Protein AF-M4YQK7-F1 (afdb_monomer_lite)

pLDDT: mean 83.35, std 12.1, range [33.91, 96.94]

Foldseek 3Di:
DDPPPVPPPPVVVVVVVVVLVVCLVVVLVVLQQDDDPPADFPDWDDDPPDTRGGDLVSNVVSVVSSVVSVVVVVVVVVCPVPDDQLVVLVVVVVVVDDQLVSVVSVVCVVVVVVLVVQLVVQVVVCVVVVQVVDPVSVVVSNVVSVVVSVVVVVVVVVVVVVVCVVVVNPSHDDDPDDDDDDDVVVVVVVVVVVVVVVVVVVVCVPVDRPCVVCCVVPPD

Radius of gyration: 26.59 Å; chains: 1; bounding box: 75×41×62 Å

Secondary structure (DSSP, 8-state):
------S---HHHHHHHHHHHHHHHHHHHHHHHB--TTSPEEEEEEETTEEEEEEHHHHHHHHHHHHHHHHHHHHHHHHHHH--HHHHHHHHHHTT--HHHHHHHHHHHHHHHHHHHHHHHHHHHHHHTTTTSSHHHHHHHHHHHHHHHHHHHHHHHHHHHHHHHHTT--SSPPPSSPPPPPPHHHHHHHHHHHHHHHHHHHHHTTT--HHHHHHHHHT-

Structure (mmCIF, N/CA/C/O backbone):
data_AF-M4YQK7-F1
#
_entry.id   AF-M4YQK7-F1
#
loop_
_atom_site.group_PDB
_atom_site.id
_atom_site.type_symbol
_atom_site.label_atom_id
_atom_site.label_alt_id
_atom_site.label_comp_id
_atom_site.label_asym_id
_atom_site.label_entity_id
_atom_site.label_seq_id
_atom_site.pdbx_PDB_ins_code
_atom_site.Cartn_x
_atom_site.Cartn_y
_atom_site.Cartn_z
_atom_site.occupancy
_atom_site.B_iso_or_equiv
_atom_site.auth_seq_id
_atom_site.auth_comp_id
_atom_site.auth_asym_id
_atom_site.auth_atom_id
_atom_site.pdbx_PDB_model_num
ATOM 1 N N . MET A 1 1 ? -10.310 22.041 11.555 1.00 38.56 1 MET A N 1
ATOM 2 C CA . MET A 1 1 ? -9.092 22.011 12.388 1.00 38.56 1 MET A CA 1
ATOM 3 C C . MET A 1 1 ? -7.983 21.430 11.532 1.00 38.56 1 MET A C 1
ATOM 5 O O . MET A 1 1 ? -8.010 20.241 11.250 1.00 38.56 1 MET A O 1
ATOM 9 N N . ALA A 1 2 ? -7.105 22.282 11.001 1.00 33.91 2 ALA A N 1
ATOM 10 C CA . ALA A 1 2 ? -5.961 21.837 10.216 1.00 33.91 2 ALA A CA 1
ATOM 11 C C . ALA A 1 2 ? -4.966 21.176 11.172 1.00 33.91 2 ALA A C 1
ATOM 13 O O . ALA A 1 2 ? -4.423 21.842 12.053 1.00 33.91 2 ALA A O 1
ATOM 14 N N . TYR A 1 3 ? -4.773 19.865 11.039 1.00 38.22 3 TYR A N 1
ATOM 15 C CA . TYR A 1 3 ? -3.696 19.167 11.725 1.00 38.22 3 TYR A CA 1
ATOM 16 C C . TYR A 1 3 ? -2.384 19.690 11.128 1.00 38.22 3 TYR A C 1
ATOM 18 O O . TYR A 1 3 ? -1.946 19.255 10.067 1.00 38.22 3 TYR A O 1
ATOM 26 N N . SER A 1 4 ? -1.786 20.686 11.781 1.00 40.97 4 SER A N 1
ATOM 27 C CA . SER A 1 4 ? -0.397 21.072 11.550 1.00 40.97 4 SER A CA 1
ATOM 28 C C . SER A 1 4 ? 0.479 19.965 12.137 1.00 40.97 4 SER A C 1
ATOM 30 O O . SER A 1 4 ? 1.029 20.075 13.231 1.00 40.97 4 SER A O 1
ATOM 32 N N . THR A 1 5 ? 0.557 18.827 11.447 1.00 46.03 5 THR A N 1
ATOM 33 C CA . THR A 1 5 ? 1.686 17.918 11.623 1.00 46.03 5 THR A CA 1
ATOM 34 C C . THR A 1 5 ? 2.899 18.675 11.115 1.00 46.03 5 THR A C 1
ATOM 36 O O . THR A 1 5 ? 3.010 18.941 9.924 1.00 46.03 5 THR A O 1
ATOM 39 N N . ASN A 1 6 ? 3.770 19.062 12.039 1.00 50.00 6 ASN A N 1
ATOM 40 C CA . ASN A 1 6 ? 5.023 19.791 11.855 1.00 50.00 6 ASN A CA 1
ATOM 41 C C . ASN A 1 6 ? 6.038 19.003 10.992 1.00 50.00 6 ASN A C 1
ATOM 43 O O . ASN A 1 6 ? 7.087 18.626 11.497 1.00 50.00 6 ASN A O 1
ATOM 47 N N . PHE A 1 7 ? 5.659 18.611 9.766 1.00 50.28 7 PHE A N 1
ATOM 48 C CA . PHE A 1 7 ? 6.369 17.744 8.807 1.00 50.28 7 PHE A CA 1
ATOM 49 C C . PHE A 1 7 ? 7.068 16.499 9.394 1.00 50.28 7 PHE A C 1
ATOM 51 O O . PHE A 1 7 ? 7.880 15.856 8.733 1.00 50.28 7 PHE A O 1
ATOM 58 N N . LYS A 1 8 ? 6.731 16.106 10.628 1.00 53.44 8 LYS A N 1
ATOM 59 C CA . LYS A 1 8 ? 7.195 14.876 11.258 1.00 53.44 8 LYS A CA 1
ATOM 60 C C . LYS A 1 8 ? 6.384 13.746 10.655 1.00 53.44 8 LYS A C 1
ATOM 62 O O . LYS A 1 8 ? 5.293 13.436 11.129 1.00 53.44 8 LYS A O 1
ATOM 67 N N . ILE A 1 9 ? 6.908 13.180 9.572 1.00 57.31 9 ILE A N 1
ATOM 68 C CA . ILE A 1 9 ? 6.428 11.917 9.016 1.00 57.31 9 ILE A CA 1
ATOM 69 C C . ILE A 1 9 ? 6.379 10.927 10.193 1.00 57.31 9 ILE A C 1
ATOM 71 O O . ILE A 1 9 ? 7.387 10.797 10.898 1.00 57.31 9 ILE A O 1
ATOM 75 N N . PRO A 1 10 ? 5.230 10.287 10.485 1.00 70.12 10 PRO A N 1
ATOM 76 C CA . PRO A 1 10 ? 5.150 9.346 11.593 1.00 70.12 10 PRO A CA 1
ATOM 77 C C . PRO A 1 10 ? 6.210 8.264 11.390 1.00 70.12 10 PRO A C 1
ATOM 79 O O . PRO A 1 10 ? 6.347 7.731 10.290 1.00 70.12 10 PRO A O 1
ATOM 82 N N . LEU A 1 11 ? 6.972 7.961 12.445 1.00 69.75 11 LEU A N 1
ATOM 83 C CA . LEU A 1 11 ? 8.177 7.124 12.374 1.00 69.75 11 LEU A CA 1
ATOM 84 C C . LEU A 1 11 ? 7.913 5.767 11.703 1.00 69.75 11 LEU A C 1
ATOM 86 O O . LEU A 1 11 ? 8.759 5.272 10.976 1.00 69.75 11 LEU A O 1
ATOM 90 N N . ILE A 1 12 ? 6.708 5.222 11.864 1.00 75.25 12 ILE A N 1
ATOM 91 C CA . ILE A 1 12 ? 6.236 3.991 11.212 1.00 75.25 12 ILE A CA 1
ATOM 92 C C . ILE A 1 12 ? 6.207 4.096 9.681 1.00 75.25 12 ILE A C 1
ATOM 94 O O . ILE A 1 12 ? 6.588 3.157 8.991 1.00 75.25 12 ILE A O 1
ATOM 98 N N . LEU A 1 13 ? 5.776 5.235 9.142 1.00 77.25 13 LEU A N 1
ATOM 99 C CA . LEU A 1 13 ? 5.664 5.445 7.700 1.00 77.25 13 LEU A CA 1
ATOM 100 C C . LEU A 1 13 ? 7.047 5.693 7.081 1.00 77.25 13 LEU A C 1
ATOM 102 O O . LEU A 1 13 ? 7.340 5.184 6.004 1.00 77.25 13 LEU A O 1
ATOM 106 N N . ALA A 1 14 ? 7.927 6.386 7.809 1.00 79.81 14 ALA A N 1
ATOM 107 C CA . ALA A 1 14 ? 9.334 6.516 7.438 1.00 79.81 14 ALA A CA 1
ATOM 108 C C . ALA A 1 14 ? 10.075 5.165 7.491 1.00 79.81 14 ALA A C 1
ATOM 110 O O . ALA A 1 14 ? 10.829 4.854 6.573 1.00 79.81 14 ALA A O 1
ATOM 111 N N . LEU A 1 15 ? 9.822 4.347 8.520 1.00 87.00 15 LEU A N 1
ATOM 112 C CA . LEU A 1 15 ? 10.388 3.004 8.662 1.00 87.00 15 LEU A CA 1
ATOM 113 C C . LEU A 1 15 ? 9.949 2.095 7.507 1.00 87.00 15 LEU A C 1
ATOM 115 O O . LEU A 1 15 ? 10.793 1.461 6.888 1.00 87.00 15 LEU A O 1
ATOM 119 N N . GLY A 1 16 ? 8.655 2.083 7.167 1.00 84.88 16 GLY A N 1
ATOM 120 C CA . GLY A 1 16 ? 8.132 1.251 6.080 1.00 84.88 16 GLY A CA 1
ATOM 121 C C . GLY A 1 16 ? 8.697 1.620 4.705 1.00 84.88 16 GLY A C 1
ATOM 122 O O . GLY A 1 16 ? 9.073 0.742 3.932 1.00 84.88 16 GLY A O 1
ATOM 123 N N . ILE A 1 17 ? 8.821 2.919 4.406 1.00 86.44 17 ILE A N 1
ATOM 124 C CA . ILE A 1 17 ? 9.485 3.378 3.174 1.00 86.44 17 ILE A CA 1
ATOM 125 C C . ILE A 1 17 ? 10.975 3.005 3.202 1.00 86.44 17 ILE A C 1
ATOM 127 O O . ILE A 1 17 ? 11.516 2.555 2.192 1.00 86.44 17 ILE A O 1
ATOM 131 N N . GLY A 1 18 ? 11.626 3.151 4.359 1.00 88.38 18 GLY A N 1
ATOM 132 C CA . GLY A 1 18 ? 13.024 2.780 4.560 1.00 88.38 18 GLY A CA 1
ATOM 133 C C . GLY A 1 18 ? 13.292 1.297 4.303 1.00 88.38 18 GLY A C 1
ATOM 134 O O . GLY A 1 18 ? 14.234 0.975 3.583 1.00 88.38 18 GLY A O 1
ATOM 135 N N . GLU A 1 19 ? 12.449 0.397 4.815 1.00 90.06 19 GLU A N 1
ATOM 136 C CA . GLU A 1 19 ? 12.576 -1.046 4.570 1.00 90.06 19 GLU A CA 1
ATOM 137 C C . GLU A 1 19 ? 12.425 -1.398 3.088 1.00 90.06 19 GLU A C 1
ATOM 139 O O . GLU A 1 19 ? 13.220 -2.175 2.563 1.00 90.06 19 GLU A O 1
ATOM 144 N N . ALA A 1 20 ? 11.461 -0.798 2.384 1.00 86.88 20 ALA A N 1
ATOM 145 C CA . ALA A 1 20 ? 11.267 -1.055 0.958 1.00 86.88 20 ALA A CA 1
ATOM 146 C C . ALA A 1 20 ? 12.492 -0.641 0.122 1.00 86.88 20 ALA A C 1
ATOM 148 O O . ALA A 1 20 ? 12.916 -1.378 -0.770 1.00 86.88 20 ALA A O 1
ATOM 149 N N . ILE A 1 21 ? 13.089 0.514 0.435 1.00 89.44 21 ILE A N 1
ATOM 150 C CA . ILE A 1 21 ? 14.319 0.987 -0.217 1.00 89.44 21 ILE A CA 1
ATOM 151 C C . ILE A 1 21 ? 15.492 0.062 0.123 1.00 89.44 21 ILE A C 1
ATOM 153 O O . ILE A 1 21 ? 16.259 -0.303 -0.765 1.00 89.44 21 ILE A O 1
ATOM 157 N N . LEU A 1 22 ? 15.611 -0.359 1.384 1.00 91.44 22 LEU A N 1
ATOM 158 C CA . LEU A 1 22 ? 16.657 -1.274 1.836 1.00 91.44 22 LEU A CA 1
ATOM 159 C C . LEU A 1 22 ? 16.589 -2.600 1.067 1.00 91.44 22 LEU A C 1
ATOM 161 O O . LEU A 1 22 ? 17.595 -3.029 0.504 1.00 91.44 22 LEU A O 1
ATOM 165 N N . ILE A 1 23 ? 15.408 -3.220 0.982 1.00 90.88 23 ILE A N 1
ATOM 166 C CA . ILE A 1 23 ? 15.205 -4.478 0.248 1.00 90.88 23 ILE A CA 1
ATOM 167 C C . ILE A 1 23 ? 15.545 -4.302 -1.234 1.00 90.88 23 ILE A C 1
ATOM 169 O O . ILE A 1 23 ? 16.189 -5.171 -1.819 1.00 90.88 23 ILE A O 1
ATOM 173 N N . MET A 1 24 ? 15.153 -3.178 -1.838 1.00 91.00 24 MET A N 1
ATOM 174 C CA . MET A 1 24 ? 15.446 -2.885 -3.241 1.00 91.00 24 MET A CA 1
ATOM 175 C C . MET A 1 24 ? 16.955 -2.799 -3.500 1.00 91.00 24 MET A C 1
ATOM 177 O O . MET A 1 24 ? 17.446 -3.451 -4.419 1.00 91.00 24 MET A O 1
ATOM 181 N N . VAL A 1 25 ? 17.688 -2.048 -2.671 1.00 91.12 25 VAL A N 1
ATOM 182 C CA . VAL A 1 25 ? 19.141 -1.855 -2.807 1.00 91.12 25 VAL A CA 1
ATOM 183 C C . VAL A 1 25 ? 19.905 -3.148 -2.530 1.00 91.12 25 VAL A C 1
ATOM 185 O O . VAL A 1 25 ? 20.818 -3.490 -3.280 1.00 91.12 25 VAL A O 1
ATOM 188 N N . LEU A 1 26 ? 19.526 -3.896 -1.488 1.00 92.31 26 LEU A N 1
ATOM 189 C CA . LEU A 1 26 ? 20.148 -5.188 -1.194 1.00 92.31 26 LEU A CA 1
ATOM 190 C C . LEU A 1 26 ? 19.871 -6.211 -2.296 1.00 92.31 26 LEU A C 1
ATOM 192 O O . LEU A 1 26 ? 20.785 -6.923 -2.697 1.00 92.31 26 LEU A O 1
ATOM 196 N N . GLY A 1 27 ? 18.642 -6.261 -2.815 1.00 89.94 27 GLY A N 1
ATOM 197 C CA . GLY A 1 27 ? 18.262 -7.169 -3.893 1.00 89.94 27 GLY A CA 1
ATOM 198 C C . GLY A 1 27 ? 19.054 -6.911 -5.174 1.00 89.94 27 GLY A C 1
ATOM 199 O O . GLY A 1 27 ? 19.640 -7.842 -5.722 1.00 89.94 27 GLY A O 1
ATOM 200 N N . SER A 1 28 ? 19.142 -5.656 -5.626 1.00 89.00 28 SER A N 1
ATOM 201 C CA . SER A 1 28 ? 19.963 -5.309 -6.794 1.00 89.00 28 SER A CA 1
ATOM 202 C C . SER A 1 28 ? 21.455 -5.531 -6.532 1.00 89.00 28 SER A C 1
ATOM 204 O O . SER A 1 28 ? 22.152 -6.070 -7.388 1.00 89.00 28 SER A O 1
ATOM 206 N N . GLY A 1 29 ? 21.945 -5.185 -5.337 1.00 87.75 29 GLY A N 1
ATOM 207 C CA . GLY A 1 29 ? 23.344 -5.387 -4.951 1.00 87.75 29 GLY A CA 1
ATOM 208 C C . GLY A 1 29 ? 23.750 -6.863 -4.932 1.00 87.75 29 GLY A C 1
ATOM 209 O O . GLY A 1 29 ? 24.801 -7.219 -5.454 1.00 87.75 29 GLY A O 1
ATOM 210 N N . MET A 1 30 ? 22.891 -7.742 -4.410 1.00 86.81 30 MET A N 1
ATOM 211 C CA . MET A 1 30 ? 23.118 -9.190 -4.429 1.00 86.81 30 MET A CA 1
ATOM 212 C C . MET A 1 30 ? 23.209 -9.749 -5.852 1.00 86.81 30 MET A C 1
ATOM 214 O O . MET A 1 30 ? 24.066 -10.585 -6.121 1.00 86.81 30 MET A O 1
ATOM 218 N N . ILE A 1 31 ? 22.352 -9.284 -6.764 1.00 87.31 31 ILE A N 1
ATOM 219 C CA . ILE A 1 31 ? 22.350 -9.730 -8.167 1.00 87.31 31 ILE A CA 1
ATOM 220 C C . ILE A 1 31 ? 23.637 -9.301 -8.877 1.00 87.31 31 ILE A C 1
ATOM 222 O O . ILE A 1 31 ? 24.182 -10.067 -9.663 1.00 87.31 31 ILE A O 1
ATOM 226 N N . SER A 1 32 ? 24.154 -8.115 -8.553 1.00 85.56 32 SER A N 1
ATOM 227 C CA . SER A 1 32 ? 25.427 -7.621 -9.082 1.00 85.56 32 SER A CA 1
ATOM 228 C C . SER A 1 32 ? 26.606 -8.522 -8.691 1.00 85.56 32 SER A C 1
ATOM 230 O O . SER A 1 32 ? 27.471 -8.807 -9.510 1.00 85.56 32 SER A O 1
ATOM 232 N N . ILE A 1 33 ? 26.620 -8.980 -7.437 1.00 83.62 33 ILE A N 1
ATOM 233 C CA . ILE A 1 33 ? 27.720 -9.724 -6.802 1.00 83.62 33 ILE A CA 1
ATOM 234 C C . ILE A 1 33 ? 27.726 -11.218 -7.176 1.00 83.62 33 ILE A C 1
ATOM 236 O O . ILE A 1 33 ? 28.757 -11.878 -7.039 1.00 83.62 33 ILE A O 1
ATOM 240 N N . MET A 1 34 ? 26.587 -11.762 -7.619 1.00 80.25 34 MET A N 1
ATOM 241 C CA . MET A 1 34 ? 26.401 -13.191 -7.889 1.00 80.25 34 MET A CA 1
ATOM 242 C C . MET A 1 34 ? 26.294 -13.470 -9.392 1.00 80.25 34 MET A C 1
ATOM 244 O O . MET A 1 34 ? 25.244 -13.854 -9.910 1.00 80.25 34 MET A O 1
ATOM 248 N N . GLY A 1 35 ? 27.392 -13.220 -10.096 1.00 73.44 35 GLY A N 1
ATOM 249 C CA . GLY A 1 35 ? 27.589 -13.550 -11.501 1.00 73.44 35 GLY A CA 1
ATOM 250 C C . GLY A 1 35 ? 27.847 -15.027 -11.757 1.00 73.44 35 GLY A C 1
ATOM 251 O O . GLY A 1 35 ? 28.284 -15.775 -10.881 1.00 73.44 35 GLY A O 1
ATOM 252 N N . ASP A 1 36 ? 27.516 -15.440 -12.978 1.00 74.88 36 ASP A N 1
ATOM 253 C CA . ASP A 1 36 ? 27.764 -16.792 -13.466 1.00 74.88 36 ASP A CA 1
ATOM 254 C C . ASP A 1 36 ? 29.278 -17.013 -13.604 1.00 74.88 36 ASP A C 1
ATOM 256 O O . ASP A 1 36 ? 30.002 -16.156 -14.110 1.00 74.88 36 ASP A O 1
ATOM 260 N N . SER A 1 37 ? 29.764 -18.169 -13.152 1.00 64.69 37 SER A N 1
ATOM 261 C CA . SER A 1 37 ? 31.184 -18.542 -13.202 1.00 64.69 37 SER A CA 1
ATOM 262 C C . SER A 1 37 ? 31.678 -18.882 -14.616 1.00 64.69 37 SER A C 1
ATOM 264 O O . SER A 1 37 ? 32.851 -19.210 -14.786 1.00 64.69 37 SER A O 1
ATOM 266 N N . SER A 1 38 ? 30.785 -18.859 -15.607 1.00 65.69 38 SER A N 1
ATOM 267 C CA . SER A 1 38 ? 31.065 -19.213 -17.003 1.00 65.69 38 SER A CA 1
ATOM 268 C C . SER A 1 38 ? 31.615 -18.045 -17.841 1.00 65.69 38 SER A C 1
ATOM 270 O O . SER A 1 38 ? 32.260 -18.286 -18.861 1.00 65.69 38 SER A O 1
ATOM 272 N N . ASP A 1 39 ? 31.394 -16.803 -17.401 1.00 68.69 39 ASP A N 1
ATOM 273 C CA . ASP A 1 39 ? 31.763 -15.563 -18.100 1.00 68.69 39 ASP A CA 1
ATOM 274 C C . ASP A 1 39 ? 33.020 -14.905 -17.481 1.00 68.69 39 ASP A C 1
ATOM 276 O O . ASP A 1 39 ? 33.334 -15.157 -16.312 1.00 68.69 39 ASP A O 1
ATOM 280 N N . PRO A 1 40 ? 33.758 -14.044 -18.218 1.00 71.12 40 PRO A N 1
ATOM 281 C CA . PRO A 1 40 ? 34.897 -13.317 -17.658 1.00 71.12 40 PRO A CA 1
ATOM 282 C C . PRO A 1 40 ? 34.460 -12.433 -16.479 1.00 71.12 40 PRO A C 1
ATOM 284 O O . PRO A 1 40 ? 33.530 -11.634 -16.584 1.00 71.12 40 PRO A O 1
ATOM 287 N N . ALA A 1 41 ? 35.141 -12.585 -15.341 1.00 69.19 41 ALA A N 1
ATOM 288 C CA . ALA A 1 41 ? 34.867 -11.799 -14.144 1.00 69.19 41 ALA A CA 1
ATOM 289 C C . ALA A 1 41 ? 35.574 -10.436 -14.219 1.00 69.19 41 ALA A C 1
ATOM 291 O O . ALA A 1 41 ? 36.792 -10.378 -14.385 1.00 69.19 41 ALA A O 1
ATOM 292 N N . LEU A 1 42 ? 34.818 -9.351 -14.031 1.00 69.50 42 LEU A N 1
ATOM 293 C CA . LEU A 1 42 ? 35.345 -7.999 -13.804 1.00 69.50 42 LEU A CA 1
ATOM 294 C C . LEU A 1 42 ? 36.069 -7.917 -12.457 1.00 69.50 42 LEU A C 1
ATOM 296 O O . LEU A 1 42 ? 37.113 -7.285 -12.317 1.00 69.50 42 LEU A O 1
ATOM 300 N N . TRP A 1 43 ? 35.484 -8.565 -11.448 1.00 68.19 43 TRP A N 1
ATOM 301 C CA . TRP A 1 43 ? 36.034 -8.624 -10.106 1.00 68.19 43 TRP A CA 1
ATOM 302 C C . TRP A 1 43 ? 35.703 -9.963 -9.460 1.00 68.19 43 TRP A C 1
ATOM 304 O O . TRP A 1 43 ? 34.543 -10.382 -9.424 1.00 68.19 43 TRP A O 1
ATOM 314 N N . ASP A 1 44 ? 36.736 -10.620 -8.946 1.00 72.56 44 ASP A N 1
ATOM 315 C CA . ASP A 1 44 ? 36.633 -11.869 -8.201 1.00 72.56 44 ASP A CA 1
ATOM 316 C C . ASP A 1 44 ? 37.213 -11.649 -6.803 1.00 72.56 44 ASP A C 1
ATOM 318 O O . ASP A 1 44 ? 38.354 -11.207 -6.636 1.00 72.56 44 ASP A O 1
ATOM 322 N N . GLY A 1 45 ? 36.404 -11.936 -5.788 1.00 69.75 45 GLY A N 1
ATOM 323 C CA . GLY A 1 45 ? 36.801 -11.882 -4.395 1.00 69.75 45 GLY A CA 1
ATOM 324 C C . GLY A 1 45 ? 36.149 -13.009 -3.608 1.00 69.75 45 GLY A C 1
ATOM 325 O O . GLY A 1 45 ? 34.931 -13.160 -3.578 1.00 69.75 45 GLY A O 1
ATOM 326 N N . LYS A 1 46 ? 36.949 -13.790 -2.884 1.00 70.50 46 LYS A N 1
ATOM 327 C CA . LYS A 1 46 ? 36.420 -14.757 -1.914 1.00 70.50 46 LYS A CA 1
ATOM 328 C C . LYS A 1 46 ? 36.348 -14.101 -0.544 1.00 70.50 46 LYS A C 1
ATOM 330 O O . LYS A 1 46 ? 37.376 -13.895 0.096 1.00 70.50 46 LYS A O 1
ATOM 335 N N . PHE A 1 47 ? 35.140 -13.790 -0.077 1.00 62.22 47 PHE A N 1
ATOM 336 C CA . PHE A 1 47 ? 34.926 -13.301 1.282 1.00 62.22 47 PHE A CA 1
ATOM 337 C C . PHE A 1 47 ? 34.408 -14.435 2.170 1.00 62.22 47 PHE A C 1
ATOM 339 O O . PHE A 1 47 ? 33.225 -14.775 2.148 1.00 62.22 47 PHE A O 1
ATOM 346 N N . LEU A 1 48 ? 35.321 -15.012 2.961 1.00 68.00 48 LEU A N 1
ATOM 347 C CA . LEU A 1 48 ? 35.115 -16.135 3.892 1.00 68.00 48 LEU A CA 1
ATOM 348 C C . LEU A 1 48 ? 34.526 -17.411 3.253 1.00 68.00 48 LEU A C 1
ATOM 350 O O . LEU A 1 48 ? 35.241 -18.385 3.044 1.00 68.00 48 LEU A O 1
ATOM 354 N N . TRP A 1 49 ? 33.225 -17.390 2.967 1.00 69.00 49 TRP A N 1
ATOM 355 C CA . TRP A 1 49 ? 32.373 -18.480 2.471 1.00 69.00 49 TRP A CA 1
ATOM 356 C C . TRP A 1 49 ? 31.488 -18.059 1.285 1.00 69.00 49 TRP A C 1
ATOM 358 O O . TRP A 1 49 ? 30.813 -18.902 0.703 1.00 69.00 49 TRP A O 1
ATOM 368 N N . PHE A 1 50 ? 31.505 -16.776 0.908 1.00 67.75 50 PHE A N 1
ATOM 369 C CA . PHE A 1 50 ? 30.824 -16.254 -0.273 1.00 67.75 50 PHE A CA 1
ATOM 370 C C . PHE A 1 50 ? 31.846 -15.962 -1.367 1.00 67.75 50 PHE A C 1
ATOM 372 O O . PHE A 1 50 ? 32.841 -15.265 -1.152 1.00 67.75 50 PHE A O 1
ATOM 379 N N . THR A 1 51 ? 31.588 -16.506 -2.548 1.00 69.50 51 THR A N 1
ATOM 380 C CA . THR A 1 51 ? 32.322 -16.189 -3.766 1.00 69.50 51 THR A CA 1
ATOM 381 C C . THR A 1 51 ? 31.645 -14.999 -4.432 1.00 69.50 51 THR A C 1
ATOM 383 O O . THR A 1 51 ? 30.520 -15.118 -4.917 1.00 69.50 51 THR A O 1
ATOM 386 N N . ILE A 1 52 ? 32.298 -13.844 -4.392 1.00 74.12 52 ILE A N 1
ATOM 387 C CA . ILE A 1 52 ? 31.849 -12.639 -5.078 1.00 74.12 52 ILE A CA 1
ATOM 388 C C . ILE A 1 52 ? 32.426 -12.715 -6.485 1.00 74.12 52 ILE A C 1
ATOM 390 O O . ILE A 1 52 ? 33.634 -12.575 -6.661 1.00 74.12 52 ILE A O 1
ATOM 394 N N . HIS A 1 53 ? 31.561 -12.962 -7.461 1.00 77.94 53 HIS A N 1
ATOM 395 C CA . HIS A 1 53 ? 31.919 -12.998 -8.872 1.00 77.94 53 HIS A CA 1
ATOM 396 C C . HIS A 1 53 ? 31.079 -11.947 -9.579 1.00 77.94 53 HIS A C 1
ATOM 398 O O . HIS A 1 53 ? 29.880 -12.131 -9.763 1.00 77.94 53 HIS A O 1
ATOM 404 N N . MET A 1 54 ? 31.685 -10.820 -9.936 1.00 78.62 54 MET A N 1
ATOM 405 C CA . MET A 1 54 ? 30.986 -9.772 -10.668 1.00 78.62 54 MET A CA 1
ATOM 406 C C . MET A 1 54 ? 31.246 -9.934 -12.167 1.00 78.62 54 MET A C 1
ATOM 408 O O . MET A 1 54 ? 32.387 -9.824 -12.613 1.00 78.62 54 MET A O 1
ATOM 412 N N . THR A 1 55 ? 30.183 -10.176 -12.929 1.00 83.81 55 THR A N 1
ATOM 413 C CA . THR A 1 55 ? 30.197 -10.283 -14.399 1.00 83.81 55 THR A CA 1
ATOM 414 C C . THR A 1 55 ? 29.529 -9.050 -15.010 1.00 83.81 55 THR A C 1
ATOM 416 O O . THR A 1 55 ? 28.578 -8.525 -14.420 1.00 83.81 55 THR A O 1
ATOM 419 N N . ASP A 1 56 ? 29.943 -8.635 -16.212 1.00 81.12 56 ASP A N 1
ATOM 420 C CA . ASP A 1 56 ? 29.300 -7.555 -16.983 1.00 81.12 56 ASP A CA 1
ATOM 421 C C . ASP A 1 56 ? 27.776 -7.737 -17.076 1.00 81.12 56 ASP A C 1
ATOM 423 O O . ASP A 1 56 ? 26.984 -6.844 -16.757 1.00 81.12 56 ASP A O 1
ATOM 427 N N . SER A 1 57 ? 27.354 -8.958 -17.419 1.00 82.88 57 SER A N 1
ATOM 428 C CA . SER A 1 57 ? 25.948 -9.317 -17.593 1.00 82.88 57 SER A CA 1
ATOM 429 C C . SER A 1 57 ? 25.137 -9.229 -16.292 1.00 82.88 57 SER A C 1
ATOM 431 O O . SER A 1 57 ? 23.951 -8.889 -16.322 1.00 82.88 57 SER A O 1
ATOM 433 N N . SER A 1 58 ? 25.754 -9.489 -15.136 1.00 84.69 58 SER A N 1
ATOM 434 C CA . SER A 1 58 ? 25.107 -9.372 -13.823 1.00 84.69 58 SER A CA 1
ATOM 435 C C . SER A 1 58 ? 24.981 -7.929 -13.360 1.00 84.69 58 SER A C 1
ATOM 437 O O . SER A 1 58 ? 23.943 -7.554 -12.808 1.00 84.69 58 SER A O 1
ATOM 439 N N . PHE A 1 59 ? 25.987 -7.099 -13.638 1.00 85.56 59 PHE A N 1
ATOM 440 C CA . PHE A 1 59 ? 25.953 -5.674 -13.322 1.00 85.56 59 PHE A CA 1
ATOM 441 C C . PHE A 1 59 ? 24.846 -4.950 -14.103 1.00 85.56 59 PHE A C 1
ATOM 443 O O . PHE A 1 59 ? 24.026 -4.235 -13.520 1.00 85.56 59 PHE A O 1
ATOM 450 N N . GLN A 1 60 ? 24.730 -5.218 -15.408 1.00 85.06 60 GLN A N 1
ATOM 451 C CA . GLN A 1 60 ? 23.674 -4.637 -16.242 1.00 85.06 60 GLN A CA 1
ATOM 452 C C . GLN A 1 60 ? 22.268 -5.084 -15.793 1.00 85.06 60 GLN A C 1
ATOM 454 O O . GLN A 1 60 ? 21.346 -4.267 -15.691 1.00 85.06 60 GLN A O 1
ATOM 459 N N . LYS A 1 61 ? 22.098 -6.367 -15.442 1.00 86.38 61 LYS A N 1
ATOM 460 C CA . LYS A 1 61 ? 20.827 -6.905 -14.918 1.00 86.38 61 LYS A CA 1
ATOM 461 C C . LYS A 1 61 ? 20.436 -6.289 -13.576 1.00 86.38 61 LYS A C 1
ATOM 463 O O . LYS A 1 61 ? 19.259 -5.985 -13.374 1.00 86.38 61 LYS A O 1
ATOM 468 N N . ALA A 1 62 ? 21.392 -6.091 -12.667 1.00 88.62 62 ALA A N 1
ATOM 469 C CA . ALA A 1 62 ? 21.141 -5.475 -11.366 1.00 88.62 62 ALA A CA 1
ATOM 470 C C . ALA A 1 62 ? 20.517 -4.080 -11.517 1.00 88.62 62 ALA A C 1
ATOM 472 O O . ALA A 1 62 ? 19.526 -3.759 -10.855 1.00 88.62 62 ALA A O 1
ATOM 473 N N . TRP A 1 63 ? 21.046 -3.282 -12.445 1.00 88.44 63 TRP A N 1
ATOM 474 C CA . TRP A 1 63 ? 20.561 -1.934 -12.712 1.00 88.44 63 TRP A CA 1
ATOM 475 C C . TRP A 1 63 ? 19.194 -1.907 -13.410 1.00 88.44 63 TRP A C 1
ATOM 477 O O . TRP A 1 63 ? 18.316 -1.121 -13.043 1.00 88.44 63 TRP A O 1
ATOM 487 N N . LEU A 1 64 ? 18.960 -2.824 -14.355 1.00 88.44 64 LEU A N 1
ATOM 488 C CA . LEU A 1 64 ? 17.651 -2.995 -14.993 1.00 88.44 64 LEU A CA 1
ATOM 489 C C . LEU A 1 64 ? 16.563 -3.286 -13.953 1.00 88.44 64 LEU A C 1
ATOM 491 O O . LEU A 1 64 ? 15.494 -2.672 -13.966 1.00 88.44 64 LEU A O 1
ATOM 495 N N . ILE A 1 65 ? 16.835 -4.203 -13.023 1.00 90.00 65 ILE A N 1
ATOM 496 C CA . ILE A 1 65 ? 15.886 -4.579 -11.969 1.00 90.00 65 ILE A CA 1
ATOM 497 C C . ILE A 1 65 ? 15.645 -3.413 -11.009 1.00 90.00 65 ILE A C 1
ATOM 499 O O . ILE A 1 65 ? 14.495 -3.175 -10.633 1.00 90.00 65 ILE A O 1
ATOM 503 N N . PHE A 1 66 ? 16.692 -2.658 -10.663 1.00 90.94 66 PHE A N 1
ATOM 504 C CA . PHE A 1 66 ? 16.579 -1.466 -9.826 1.00 90.94 66 PHE A CA 1
ATOM 505 C C . PHE A 1 66 ? 15.604 -0.446 -10.431 1.00 90.94 66 PHE A C 1
ATOM 507 O O . PHE A 1 66 ? 14.617 -0.071 -9.794 1.00 90.94 66 PHE A O 1
ATOM 514 N N . PHE A 1 67 ? 15.793 -0.064 -11.697 1.00 90.12 67 PHE A N 1
ATOM 515 C CA . PHE A 1 67 ? 14.877 0.867 -12.356 1.00 90.12 67 PHE A CA 1
ATOM 516 C C . PHE A 1 67 ? 13.478 0.297 -12.567 1.00 90.12 67 PHE A C 1
ATOM 518 O O . PHE A 1 67 ? 12.498 1.029 -12.413 1.00 90.12 67 PHE A O 1
ATOM 525 N N . ARG A 1 68 ? 13.347 -1.004 -12.855 1.00 90.25 68 ARG A N 1
ATOM 526 C CA . ARG A 1 68 ? 12.034 -1.654 -12.959 1.00 90.25 68 ARG A CA 1
ATOM 527 C C . ARG A 1 68 ? 11.262 -1.566 -11.645 1.00 90.25 68 ARG A C 1
ATOM 529 O O . ARG A 1 68 ? 10.057 -1.313 -11.659 1.00 90.25 68 ARG A O 1
ATOM 536 N N . ALA A 1 69 ? 11.946 -1.742 -10.518 1.00 91.69 69 ALA A N 1
ATOM 537 C CA . ALA A 1 69 ? 11.347 -1.616 -9.198 1.00 91.69 69 ALA A CA 1
ATOM 538 C C . ALA A 1 69 ? 10.910 -0.168 -8.911 1.00 91.69 69 ALA A C 1
ATOM 540 O O . ALA A 1 69 ? 9.763 0.054 -8.520 1.00 91.69 69 ALA A O 1
ATOM 541 N N . VAL A 1 70 ? 11.770 0.821 -9.185 1.00 91.88 70 VAL A N 1
ATOM 542 C CA . VAL A 1 70 ? 11.441 2.253 -9.031 1.00 91.88 70 VAL A CA 1
ATOM 543 C C . VAL A 1 70 ? 10.240 2.652 -9.898 1.00 91.88 70 VAL A C 1
ATOM 545 O O . VAL A 1 70 ? 9.320 3.321 -9.414 1.00 91.88 70 VAL A O 1
ATOM 548 N N . ALA A 1 71 ? 10.202 2.209 -11.157 1.00 91.94 71 ALA A N 1
ATOM 549 C CA . ALA A 1 71 ? 9.091 2.469 -12.068 1.00 91.94 71 ALA A CA 1
ATOM 550 C C . ALA A 1 71 ? 7.776 1.859 -11.553 1.00 91.94 71 ALA A C 1
ATOM 552 O O . ALA A 1 71 ? 6.750 2.542 -11.520 1.00 91.94 71 ALA A O 1
ATOM 553 N N . GLY A 1 72 ? 7.810 0.606 -11.083 1.00 92.31 72 GLY A N 1
ATOM 554 C CA . GLY A 1 72 ? 6.644 -0.079 -10.522 1.00 92.31 72 GLY A CA 1
ATOM 555 C C . GLY A 1 72 ? 6.074 0.618 -9.285 1.00 92.31 72 GLY A C 1
ATOM 556 O O . GLY A 1 72 ? 4.868 0.858 -9.215 1.00 92.31 72 GLY A O 1
ATOM 557 N N . VAL A 1 73 ? 6.933 1.012 -8.339 1.00 91.38 73 VAL A N 1
ATOM 558 C CA . VAL A 1 73 ? 6.517 1.736 -7.124 1.00 91.38 73 VAL A CA 1
ATOM 559 C C . VAL A 1 73 ? 5.912 3.096 -7.475 1.00 91.38 73 VAL A C 1
ATOM 561 O O . VAL A 1 73 ? 4.865 3.462 -6.943 1.00 91.38 73 VAL A O 1
ATOM 564 N N . THR A 1 74 ? 6.527 3.826 -8.407 1.00 91.38 74 THR A N 1
ATOM 565 C CA . THR A 1 74 ? 6.033 5.140 -8.850 1.00 91.38 74 THR A CA 1
ATOM 566 C C . THR A 1 74 ? 4.649 5.027 -9.489 1.00 91.38 74 THR A C 1
ATOM 568 O O . THR A 1 74 ? 3.748 5.805 -9.167 1.00 91.38 74 THR A O 1
ATOM 571 N N . LEU A 1 75 ? 4.449 4.028 -10.353 1.00 92.19 75 LEU A N 1
ATOM 572 C CA . LEU A 1 75 ? 3.165 3.776 -11.004 1.00 92.19 75 LEU A CA 1
ATOM 573 C C . LEU A 1 75 ? 2.089 3.374 -9.989 1.00 92.19 75 LEU A C 1
ATOM 575 O O . LEU A 1 75 ? 0.979 3.906 -10.027 1.00 92.19 75 LEU A O 1
ATOM 579 N N . MET A 1 76 ? 2.426 2.499 -9.041 1.00 91.75 76 MET A N 1
ATOM 580 C CA . MET A 1 76 ? 1.522 2.101 -7.962 1.00 91.75 76 MET A CA 1
ATOM 581 C C . MET A 1 76 ? 1.109 3.299 -7.095 1.00 91.75 76 MET A C 1
ATOM 583 O O . MET A 1 76 ? -0.076 3.460 -6.801 1.00 91.75 76 MET A O 1
ATOM 587 N N . LEU A 1 77 ? 2.054 4.169 -6.723 1.00 89.56 77 LEU A N 1
ATOM 588 C CA . LEU A 1 77 ? 1.773 5.363 -5.923 1.00 89.56 77 LEU A CA 1
ATOM 589 C C . LEU A 1 77 ? 0.915 6.378 -6.692 1.00 89.56 77 LEU A C 1
ATOM 591 O O . LEU A 1 77 ? -0.022 6.948 -6.132 1.00 89.56 77 LEU A O 1
ATOM 595 N N . SER A 1 78 ? 1.195 6.572 -7.984 1.00 90.31 78 SER A N 1
ATOM 596 C CA . SER A 1 78 ? 0.384 7.418 -8.865 1.00 90.31 78 SER A CA 1
ATOM 597 C C . SER A 1 78 ? -1.058 6.911 -8.956 1.00 90.31 78 SER A C 1
ATOM 599 O O . SER A 1 78 ? -2.001 7.694 -8.807 1.00 90.31 78 SER A O 1
ATOM 601 N N . PHE A 1 79 ? -1.239 5.596 -9.111 1.00 89.38 79 PHE A N 1
ATOM 602 C CA . PHE A 1 79 ? -2.553 4.961 -9.154 1.00 89.38 79 PHE A CA 1
ATOM 603 C C . PHE A 1 79 ? -3.314 5.120 -7.830 1.00 89.38 79 PHE A C 1
ATOM 605 O O . PHE A 1 79 ? -4.466 5.562 -7.832 1.00 89.38 79 PHE A O 1
ATOM 612 N N . ALA A 1 80 ? -2.653 4.840 -6.703 1.00 88.75 80 ALA A N 1
ATOM 613 C CA . ALA A 1 80 ? -3.231 4.966 -5.366 1.00 88.75 80 ALA A CA 1
ATOM 614 C C . ALA A 1 80 ? -3.641 6.411 -5.024 1.00 88.75 80 ALA A C 1
ATOM 616 O O . ALA A 1 80 ? -4.652 6.619 -4.358 1.00 88.75 80 ALA A O 1
ATOM 617 N N . SER A 1 81 ? -2.884 7.406 -5.495 1.00 87.69 81 SER A N 1
ATOM 618 C CA . SER A 1 81 ? -3.178 8.830 -5.275 1.00 87.69 81 SER A CA 1
ATOM 619 C C . SER A 1 81 ? -4.295 9.358 -6.186 1.00 87.69 81 SER A C 1
ATOM 621 O O . SER A 1 81 ? -5.116 10.175 -5.772 1.00 87.69 81 SER A O 1
ATOM 623 N N . SER A 1 82 ? -4.359 8.879 -7.431 1.00 88.25 82 SER A N 1
ATOM 624 C CA . SER A 1 82 ? -5.259 9.436 -8.450 1.00 88.25 82 SER A CA 1
ATOM 625 C C . SER A 1 82 ? -6.650 8.794 -8.467 1.00 88.25 82 SER A C 1
ATOM 627 O O . SER A 1 82 ? -7.599 9.416 -8.947 1.00 88.25 82 SER A O 1
ATOM 629 N N . THR A 1 83 ? -6.798 7.554 -7.981 1.00 85.50 83 THR A N 1
ATOM 630 C CA . THR A 1 83 ? -8.056 6.793 -8.087 1.00 85.50 83 THR A CA 1
ATOM 631 C C . THR A 1 83 ? -8.590 6.348 -6.719 1.00 85.50 83 THR A C 1
ATOM 633 O O . THR A 1 83 ? -8.031 5.450 -6.093 1.00 85.50 83 THR A O 1
ATOM 636 N N . PRO A 1 84 ? -9.699 6.932 -6.221 1.00 83.00 84 PRO A N 1
ATOM 637 C CA . PRO A 1 84 ? -10.288 6.505 -4.959 1.00 83.00 84 PRO A CA 1
ATOM 638 C C . PRO A 1 84 ? -11.039 5.175 -5.127 1.00 83.00 84 PRO A C 1
ATOM 640 O O . PRO A 1 84 ? -11.641 4.891 -6.167 1.00 83.00 84 PRO A O 1
ATOM 643 N N . ILE A 1 85 ? -11.064 4.376 -4.059 1.00 81.75 85 ILE A N 1
ATOM 644 C CA . ILE A 1 85 ? -11.615 3.009 -4.043 1.00 81.75 85 ILE A CA 1
ATOM 645 C C . ILE A 1 85 ? -13.072 2.901 -4.546 1.00 81.75 85 ILE A C 1
ATOM 647 O O . ILE A 1 85 ? -13.359 1.952 -5.277 1.00 81.75 85 ILE A O 1
ATOM 651 N N . PRO A 1 86 ? -13.997 3.849 -4.275 1.00 79.75 86 PRO A N 1
ATOM 652 C CA . PRO A 1 86 ? -15.351 3.781 -4.834 1.00 79.75 86 PRO A CA 1
ATOM 653 C C . PRO A 1 86 ? -15.387 3.802 -6.371 1.00 79.75 86 PRO A C 1
ATOM 655 O O . PRO A 1 86 ? -16.222 3.134 -6.981 1.00 79.75 86 PRO A O 1
ATOM 658 N N . HIS A 1 87 ? -14.467 4.529 -7.016 1.00 81.88 87 HIS A N 1
ATOM 659 C CA . HIS A 1 87 ? -14.353 4.523 -8.477 1.00 81.88 87 HIS A CA 1
ATOM 660 C C . HIS A 1 87 ? -13.771 3.202 -8.995 1.00 81.88 87 HIS A C 1
ATOM 662 O O . HIS A 1 87 ? -14.201 2.721 -10.043 1.00 81.88 87 HIS A O 1
ATOM 668 N N . LEU A 1 88 ? -12.866 2.574 -8.238 1.00 83.44 88 LEU A N 1
ATOM 669 C CA . LEU A 1 88 ? -12.331 1.252 -8.562 1.00 83.44 88 LEU A CA 1
ATOM 670 C C . LEU A 1 88 ? -13.404 0.156 -8.464 1.00 83.44 88 LEU A C 1
ATOM 672 O O . LEU A 1 88 ? -13.530 -0.653 -9.378 1.00 83.44 88 LEU A O 1
ATOM 676 N N . ALA A 1 89 ? -14.227 0.162 -7.411 1.00 81.69 89 ALA A N 1
ATOM 677 C CA . ALA A 1 89 ? -15.344 -0.778 -7.263 1.00 81.69 89 ALA A CA 1
ATOM 678 C C . ALA A 1 89 ? -16.343 -0.669 -8.430 1.00 81.69 89 ALA A C 1
ATOM 680 O O . ALA A 1 89 ? -16.838 -1.672 -8.940 1.00 81.69 89 ALA A O 1
ATOM 681 N N . HIS A 1 90 ? -16.579 0.547 -8.927 1.00 78.75 90 HIS A N 1
ATOM 682 C CA . HIS A 1 90 ? -17.377 0.748 -10.132 1.00 78.75 90 HIS A CA 1
ATOM 683 C C . HIS A 1 90 ? -16.701 0.181 -11.391 1.00 78.75 90 HIS A C 1
ATOM 685 O O . HIS A 1 90 ? -17.369 -0.435 -12.219 1.00 78.75 90 HIS A O 1
ATOM 691 N N . ALA A 1 91 ? -15.386 0.350 -11.546 1.00 81.75 91 ALA A N 1
ATOM 692 C CA . ALA A 1 91 ? -14.645 -0.270 -12.645 1.00 81.75 91 ALA A CA 1
ATOM 693 C C . ALA A 1 91 ? -14.681 -1.811 -12.574 1.00 81.75 91 ALA A C 1
ATOM 695 O O . ALA A 1 91 ? -14.751 -2.472 -13.601 1.00 81.75 91 ALA A O 1
ATOM 696 N N . LEU A 1 92 ? -14.734 -2.411 -11.381 1.00 83.50 92 LEU A N 1
ATOM 697 C CA . LEU A 1 92 ? -14.927 -3.862 -11.246 1.00 83.50 92 LEU A CA 1
ATOM 698 C C . LEU A 1 92 ? -16.301 -4.322 -11.757 1.00 83.50 92 LEU A C 1
ATOM 700 O O . LEU A 1 92 ? -16.424 -5.421 -12.301 1.00 83.50 92 LEU A O 1
ATOM 704 N N . ARG A 1 93 ? -17.329 -3.469 -11.666 1.00 79.81 93 ARG A N 1
ATOM 705 C CA . ARG A 1 93 ? -18.662 -3.763 -12.211 1.00 79.81 93 ARG A CA 1
ATOM 706 C C . ARG A 1 93 ? -18.648 -3.905 -13.735 1.00 79.81 93 ARG A C 1
ATOM 708 O O . ARG A 1 93 ? -19.363 -4.753 -14.263 1.00 79.81 93 ARG A O 1
ATOM 715 N N . SER A 1 94 ? -17.823 -3.136 -14.455 1.00 77.19 94 SER A N 1
ATOM 716 C CA . SER A 1 94 ? -17.700 -3.296 -15.914 1.00 77.19 94 SER A CA 1
ATOM 717 C C . SER A 1 94 ? -16.985 -4.591 -16.314 1.00 77.19 94 SER A C 1
ATOM 719 O O . SER A 1 94 ? -17.188 -5.078 -17.423 1.00 77.19 94 SER A O 1
ATOM 721 N N . ILE A 1 95 ? -16.228 -5.202 -15.397 1.00 83.19 95 ILE A N 1
ATOM 722 C CA . ILE A 1 95 ? -15.530 -6.486 -15.581 1.00 83.19 95 ILE A CA 1
ATOM 723 C C . ILE A 1 95 ? -16.454 -7.685 -15.242 1.00 83.19 95 ILE A C 1
ATOM 725 O O . ILE A 1 95 ? -16.008 -8.822 -15.147 1.00 83.19 95 ILE A O 1
ATOM 729 N N . LYS A 1 96 ? -17.776 -7.466 -15.132 1.00 83.44 96 LYS A N 1
ATOM 730 C CA . LYS A 1 96 ? -18.797 -8.482 -14.787 1.00 83.44 96 LYS A CA 1
ATOM 731 C C . LYS A 1 96 ? -18.675 -9.053 -13.364 1.00 83.44 96 LYS A C 1
ATOM 733 O O . LYS A 1 96 ? -19.134 -10.165 -13.112 1.00 83.44 96 LYS A O 1
ATOM 738 N N . CYS A 1 97 ? -18.095 -8.305 -12.424 1.00 83.38 97 CYS A N 1
ATOM 739 C CA . CYS A 1 97 ? -18.171 -8.663 -11.006 1.00 83.38 97 CYS A CA 1
ATOM 740 C C . CYS A 1 97 ? -19.640 -8.598 -10.516 1.00 83.38 97 CYS A C 1
ATOM 742 O O . CYS A 1 97 ? -20.342 -7.651 -10.897 1.00 83.38 97 CYS A O 1
ATOM 744 N N . PRO A 1 98 ? -20.114 -9.557 -9.691 1.00 87.06 98 PRO A N 1
ATOM 745 C CA . PRO A 1 98 ? -21.429 -9.491 -9.054 1.00 87.06 98 PRO A CA 1
ATOM 746 C C . PRO A 1 98 ? -21.629 -8.171 -8.307 1.00 87.06 98 PRO A C 1
ATOM 748 O O . PRO A 1 98 ? -20.708 -7.662 -7.660 1.00 87.06 98 PRO A O 1
ATOM 751 N N . ILE A 1 99 ? -22.834 -7.608 -8.400 1.00 84.62 99 ILE A N 1
ATOM 752 C CA . ILE A 1 99 ? -23.133 -6.288 -7.835 1.00 84.62 99 ILE A CA 1
ATOM 753 C C . ILE A 1 99 ? -22.943 -6.280 -6.317 1.00 84.62 99 ILE A C 1
ATOM 755 O O . ILE A 1 99 ? -22.404 -5.325 -5.769 1.00 84.62 99 ILE A O 1
ATOM 759 N N . GLU A 1 100 ? -23.262 -7.391 -5.665 1.00 87.19 100 GLU A N 1
ATOM 760 C CA . GLU A 1 100 ? -23.181 -7.600 -4.226 1.00 87.19 100 GLU A CA 1
ATOM 761 C C . GLU A 1 100 ? -21.742 -7.455 -3.714 1.00 87.19 100 GLU A C 1
ATOM 763 O O . GLU A 1 100 ? -21.511 -6.829 -2.680 1.00 87.19 100 GLU A O 1
ATOM 768 N N . ILE A 1 101 ? -20.757 -7.976 -4.459 1.00 88.69 101 ILE A N 1
ATOM 769 C CA . ILE A 1 101 ? -19.334 -7.880 -4.096 1.00 88.69 101 ILE A CA 1
ATOM 770 C C . ILE A 1 101 ? -18.865 -6.428 -4.189 1.00 88.69 101 ILE A C 1
ATOM 772 O O . ILE A 1 101 ? -18.165 -5.943 -3.298 1.00 88.69 101 ILE A O 1
ATOM 776 N N . CYS A 1 102 ? -19.263 -5.717 -5.245 1.00 87.25 102 CYS A N 1
ATOM 777 C CA . CYS A 1 102 ? -18.917 -4.309 -5.414 1.00 87.25 102 CYS A CA 1
ATOM 778 C C . CYS A 1 102 ? -19.458 -3.452 -4.261 1.00 87.25 102 CYS A C 1
ATOM 780 O O . CYS A 1 102 ? -18.725 -2.613 -3.736 1.00 87.25 102 CYS A O 1
ATOM 782 N N . GLU A 1 103 ? -20.696 -3.691 -3.821 1.00 86.62 103 GLU A N 1
ATOM 783 C CA . GLU A 1 103 ? -21.274 -2.962 -2.686 1.00 86.62 103 GLU A CA 1
ATOM 784 C C . GLU A 1 103 ? -20.584 -3.297 -1.367 1.00 86.62 103 GLU A C 1
ATOM 786 O O . GLU A 1 103 ? -20.305 -2.409 -0.557 1.00 86.62 103 GLU A O 1
ATOM 791 N N . LEU A 1 104 ? -20.244 -4.570 -1.167 1.00 90.62 104 LEU A N 1
ATOM 792 C CA . LEU A 1 104 ? -19.511 -5.016 0.008 1.00 90.62 104 LEU A CA 1
ATOM 793 C C . LEU A 1 104 ? -18.148 -4.308 0.095 1.00 90.62 104 LEU A C 1
ATOM 795 O O . LEU A 1 104 ? -17.792 -3.807 1.160 1.00 90.62 104 LEU A O 1
ATOM 799 N N . ILE A 1 105 ? -17.425 -4.164 -1.022 1.00 90.56 105 ILE A N 1
ATOM 800 C CA . ILE A 1 105 ? -16.158 -3.413 -1.079 1.00 90.56 105 ILE A CA 1
ATOM 801 C C . ILE A 1 105 ? -16.354 -1.949 -0.658 1.00 90.56 105 ILE A C 1
ATOM 803 O O . ILE A 1 105 ? -15.562 -1.420 0.125 1.00 90.56 105 ILE A O 1
ATOM 807 N N . VAL A 1 106 ? -17.409 -1.287 -1.144 1.00 88.25 106 VAL A N 1
ATOM 808 C CA . VAL A 1 106 ? -17.704 0.115 -0.799 1.00 88.25 106 VAL A CA 1
ATOM 809 C C . VAL A 1 106 ? -18.033 0.264 0.690 1.00 88.25 106 VAL A C 1
ATOM 811 O O . VAL A 1 106 ? -17.541 1.193 1.339 1.00 88.25 106 VAL A O 1
ATOM 814 N N . LEU A 1 107 ? -18.826 -0.653 1.252 1.00 90.38 107 LEU A N 1
ATOM 815 C CA . LEU A 1 107 ? -19.157 -0.667 2.677 1.00 90.38 107 LEU A CA 1
ATOM 816 C C . LEU A 1 107 ? -17.927 -0.945 3.546 1.00 90.38 107 LEU A C 1
ATOM 818 O O . LEU A 1 107 ? -17.707 -0.210 4.508 1.00 90.38 107 LEU A O 1
ATOM 822 N N . ILE A 1 108 ? -17.091 -1.926 3.185 1.00 92.50 108 ILE A N 1
ATOM 823 C CA . ILE A 1 108 ? -15.821 -2.193 3.877 1.00 92.50 108 ILE A CA 1
ATOM 824 C C . ILE A 1 108 ? -14.955 -0.937 3.882 1.00 92.50 108 ILE A C 1
ATOM 826 O O . ILE A 1 108 ? -14.488 -0.535 4.943 1.00 92.50 108 ILE A O 1
ATOM 830 N N . TYR A 1 109 ? -14.767 -0.291 2.728 1.00 91.19 109 TYR A N 1
ATOM 831 C CA . TYR A 1 109 ? -13.969 0.931 2.626 1.00 91.19 109 TYR A CA 1
ATOM 832 C C . TYR A 1 109 ? -14.499 2.025 3.560 1.00 91.19 109 TYR A C 1
ATOM 834 O O . TYR A 1 109 ? -13.740 2.604 4.335 1.00 91.19 109 TYR A O 1
ATOM 842 N N . ARG A 1 110 ? -15.813 2.277 3.543 1.00 90.12 110 ARG A N 1
ATOM 843 C CA . ARG A 1 110 ? -16.448 3.275 4.412 1.00 90.12 110 ARG A CA 1
ATOM 844 C C . ARG A 1 110 ? -16.279 2.939 5.895 1.00 90.12 110 ARG A C 1
ATOM 846 O O . ARG A 1 110 ? -15.945 3.823 6.684 1.00 90.12 110 ARG A O 1
ATOM 853 N N . TYR A 1 111 ? -16.537 1.693 6.283 1.00 93.75 111 TYR A N 1
ATOM 854 C CA . TYR A 1 111 ? -16.464 1.276 7.681 1.00 93.75 111 TYR A CA 1
ATOM 855 C C . TYR A 1 111 ? -15.029 1.159 8.185 1.00 93.75 111 TYR A C 1
ATOM 857 O O . TYR A 1 111 ? -14.806 1.421 9.360 1.00 93.75 111 TYR A O 1
ATOM 865 N N . ALA A 1 112 ? -14.046 0.883 7.326 1.00 93.56 112 ALA A N 1
ATOM 866 C CA . ALA A 1 112 ? -12.638 0.888 7.707 1.00 93.56 112 ALA A CA 1
ATOM 867 C C . ALA A 1 112 ? -12.209 2.249 8.279 1.00 93.56 112 ALA A C 1
ATOM 869 O O . ALA A 1 112 ? -11.616 2.292 9.354 1.00 93.56 112 ALA A O 1
ATOM 870 N N . PHE A 1 113 ? -12.575 3.364 7.631 1.00 90.94 113 PHE A N 1
ATOM 871 C CA . PHE A 1 113 ? -12.280 4.703 8.165 1.00 90.94 113 PHE A CA 1
ATOM 872 C C . PHE A 1 113 ? -13.048 5.016 9.445 1.00 90.94 113 PHE A C 1
ATOM 874 O O . PHE A 1 113 ? -12.475 5.583 10.371 1.00 90.94 113 PHE A O 1
ATOM 881 N N . LEU A 1 114 ? -14.321 4.621 9.525 1.00 93.25 114 LEU A N 1
ATOM 882 C CA . LEU A 1 114 ? -15.134 4.852 10.720 1.00 93.25 114 LEU A CA 1
ATOM 883 C C . LEU A 1 114 ? -14.591 4.083 11.938 1.00 93.25 114 LEU A C 1
ATOM 885 O O . LEU A 1 114 ? -14.529 4.615 13.046 1.00 93.25 114 LEU A O 1
ATOM 889 N N . LEU A 1 115 ? -14.181 2.829 11.735 1.00 94.19 115 LEU A N 1
ATOM 890 C CA . LEU A 1 115 ? -13.567 2.003 12.772 1.00 94.19 115 LEU A CA 1
ATOM 891 C C . LEU A 1 115 ? -12.181 2.523 13.149 1.00 94.19 115 LEU A C 1
ATOM 893 O O . LEU A 1 115 ? -11.852 2.532 14.331 1.00 94.19 115 LEU A O 1
ATOM 897 N N . LEU A 1 116 ? -11.399 3.001 12.178 1.00 93.81 116 LEU A N 1
ATOM 898 C CA . LEU A 1 116 ? -10.106 3.630 12.436 1.00 93.81 116 LEU A CA 1
ATOM 899 C C . LEU A 1 116 ? -10.256 4.885 13.305 1.00 93.81 116 LEU A C 1
ATOM 901 O O . LEU A 1 116 ? -9.535 5.030 14.286 1.00 93.81 116 LEU A O 1
ATOM 905 N N . GLU A 1 117 ? -11.211 5.762 12.996 1.00 92.88 117 GLU A N 1
ATOM 906 C CA . GLU A 1 117 ? -11.501 6.949 13.808 1.00 92.88 117 GLU A CA 1
ATOM 907 C C . GLU A 1 117 ? -11.902 6.558 15.235 1.00 92.88 117 GLU A C 1
ATOM 909 O O . GLU A 1 117 ? -11.352 7.076 16.208 1.00 92.88 117 GLU A O 1
ATOM 914 N N . ARG A 1 118 ? -12.802 5.576 15.378 1.00 93.38 118 ARG A N 1
ATOM 915 C CA . ARG A 1 118 ? -13.204 5.063 16.692 1.00 93.38 118 ARG A CA 1
ATOM 916 C C . ARG A 1 118 ? -12.021 4.490 17.469 1.00 93.38 118 ARG A C 1
ATOM 918 O O . ARG A 1 118 ? -11.918 4.725 18.673 1.00 93.38 118 ARG A O 1
ATOM 925 N N . PHE A 1 119 ? -11.152 3.750 16.793 1.00 93.88 119 PHE A N 1
ATOM 926 C CA . PHE A 1 119 ? -9.959 3.165 17.383 1.00 93.88 119 PHE A CA 1
ATOM 927 C C . PHE A 1 119 ? -9.006 4.248 17.895 1.00 93.88 119 PHE A C 1
ATOM 929 O O . PHE A 1 119 ? -8.591 4.184 19.048 1.00 93.88 119 PHE A O 1
ATOM 936 N N . LEU A 1 120 ? -8.733 5.284 17.095 1.00 92.81 120 LEU A N 1
ATOM 937 C CA . LEU A 1 120 ? -7.898 6.418 17.505 1.00 92.81 120 LEU A CA 1
ATOM 938 C C . LEU A 1 120 ? -8.470 7.132 18.737 1.00 92.81 120 LEU A C 1
ATOM 940 O O . LEU A 1 120 ? -7.742 7.348 19.702 1.00 92.81 120 LEU A O 1
ATOM 944 N N . VAL A 1 121 ? -9.784 7.376 18.776 1.00 93.69 121 VAL A N 1
ATOM 945 C CA . VAL A 1 121 ? -10.454 7.961 19.954 1.00 93.69 121 VAL A CA 1
ATOM 946 C C . VAL A 1 121 ? -10.278 7.088 21.204 1.00 93.69 121 VAL A C 1
ATOM 948 O O . VAL A 1 121 ? -10.088 7.606 22.306 1.00 93.69 121 VAL A O 1
ATOM 951 N N . MET A 1 122 ? -10.326 5.759 21.065 1.00 93.38 122 MET A N 1
ATOM 952 C CA . MET A 1 122 ? -10.072 4.850 22.188 1.00 93.38 122 MET A CA 1
ATOM 953 C C . MET A 1 122 ? -8.611 4.887 22.652 1.00 93.38 122 MET A C 1
ATOM 955 O O . MET A 1 122 ? -8.370 4.828 23.860 1.00 93.38 122 MET A O 1
ATOM 959 N N . LEU A 1 123 ? -7.651 4.994 21.729 1.00 92.50 123 LEU A N 1
ATOM 960 C CA . LEU A 1 123 ? -6.231 5.127 22.066 1.00 92.50 123 LEU A CA 1
ATOM 961 C C . LEU A 1 123 ? -5.962 6.441 22.813 1.00 92.50 123 LEU A C 1
ATOM 963 O O . LEU A 1 123 ? -5.315 6.414 23.861 1.00 92.50 123 LEU A O 1
ATOM 967 N N . ASP A 1 124 ? -6.533 7.556 22.355 1.00 91.75 124 ASP A N 1
ATOM 968 C CA . ASP A 1 124 ? -6.416 8.859 23.022 1.00 91.75 124 ASP A CA 1
ATOM 969 C C . ASP A 1 124 ? -7.023 8.817 24.434 1.00 91.75 124 ASP A C 1
ATOM 971 O O . ASP A 1 124 ? -6.403 9.241 25.413 1.00 91.75 124 ASP A O 1
ATOM 975 N N . ALA A 1 125 ? -8.205 8.210 24.583 1.00 92.62 125 ALA A N 1
ATOM 976 C CA . ALA A 1 125 ? -8.836 8.021 25.887 1.00 92.62 125 ALA A CA 1
ATOM 977 C C . ALA A 1 125 ? -7.996 7.134 26.826 1.00 92.62 125 ALA A C 1
ATOM 979 O O . ALA A 1 125 ? -7.924 7.396 28.033 1.00 92.62 125 ALA A O 1
ATOM 980 N N . ALA A 1 126 ? -7.346 6.094 26.296 1.00 92.00 126 ALA A N 1
ATOM 981 C CA . ALA A 1 126 ? -6.424 5.257 27.058 1.00 92.00 126 ALA A CA 1
ATOM 982 C C . ALA A 1 126 ? -5.166 6.036 27.475 1.00 92.00 126 ALA A C 1
ATOM 984 O O . ALA A 1 126 ? -4.708 5.892 28.612 1.00 92.00 126 ALA A O 1
ATOM 985 N N . GLN A 1 127 ? -4.645 6.908 26.609 1.00 91.44 127 GLN A N 1
ATOM 986 C CA . GLN A 1 127 ? -3.508 7.773 26.913 1.00 91.44 127 GLN A CA 1
ATOM 987 C C . GLN A 1 127 ? -3.820 8.746 28.056 1.00 91.44 127 GLN A C 1
ATOM 989 O O . GLN A 1 127 ? -3.021 8.854 28.988 1.00 91.44 127 GLN A O 1
ATOM 994 N N . CYS A 1 128 ? -5.003 9.370 28.064 1.00 92.88 128 CYS A N 1
ATOM 995 C CA . CYS A 1 128 ? -5.450 10.232 29.166 1.00 92.88 128 CYS A CA 1
ATOM 996 C C . CYS A 1 128 ? -5.532 9.501 30.519 1.00 92.88 128 CYS A C 1
ATOM 998 O O . CYS A 1 128 ? -5.396 10.126 31.566 1.00 92.88 128 CYS A O 1
ATOM 1000 N N . ARG A 1 129 ? -5.729 8.176 30.515 1.00 91.19 129 ARG A N 1
ATOM 1001 C CA . ARG A 1 129 ? -5.778 7.324 31.719 1.00 91.19 129 ARG A CA 1
ATOM 1002 C C . ARG A 1 129 ? -4.421 6.722 32.099 1.00 91.19 129 ARG A C 1
ATOM 1004 O O . ARG A 1 129 ? -4.385 5.761 32.862 1.00 91.19 129 ARG A O 1
ATOM 1011 N N . LEU A 1 130 ? -3.316 7.248 31.560 1.00 90.00 130 LEU A N 1
ATOM 1012 C CA . LEU A 1 130 ? -1.958 6.714 31.748 1.00 90.00 130 LEU A CA 1
ATOM 1013 C C . LEU A 1 130 ? -1.804 5.259 31.255 1.00 90.00 130 LEU A C 1
ATOM 1015 O O . LEU A 1 130 ? -0.949 4.512 31.735 1.00 90.00 130 LEU A O 1
ATOM 1019 N N . GLY A 1 131 ? -2.594 4.854 30.255 1.00 83.31 131 GLY A N 1
ATOM 1020 C CA . GLY A 1 131 ? -2.619 3.493 29.711 1.00 83.31 131 GLY A CA 1
ATOM 1021 C C . GLY A 1 131 ? -1.312 3.030 29.055 1.00 83.31 131 GLY A C 1
ATOM 1022 O O . GLY A 1 131 ? -1.137 1.834 28.839 1.00 83.31 131 GLY A O 1
ATOM 1023 N N . TYR A 1 132 ? -0.376 3.947 28.791 1.00 85.44 132 TYR A N 1
ATOM 1024 C CA . TYR A 1 132 ? 0.934 3.668 28.187 1.00 85.44 132 TYR A CA 1
ATOM 1025 C C . TYR A 1 132 ? 2.112 3.780 29.167 1.00 85.44 132 TYR A C 1
ATOM 1027 O O . TYR A 1 132 ? 3.264 3.769 28.740 1.00 85.44 132 TYR A O 1
ATOM 1035 N N . ASN A 1 133 ? 1.861 3.857 30.480 1.00 84.44 133 ASN A N 1
ATOM 1036 C CA . ASN A 1 133 ? 2.902 4.044 31.501 1.00 84.44 133 ASN A CA 1
ATOM 1037 C C . ASN A 1 133 ? 3.693 2.753 31.840 1.00 84.44 133 ASN A C 1
ATOM 1039 O O . ASN A 1 133 ? 3.927 2.424 33.000 1.00 84.44 133 ASN A O 1
ATOM 1043 N N . GLY A 1 134 ? 4.049 1.968 30.821 1.00 90.38 134 GLY A N 1
ATOM 1044 C CA . GLY A 1 134 ? 4.773 0.699 30.928 1.00 90.38 134 GLY A CA 1
ATOM 1045 C C . GLY A 1 134 ? 4.389 -0.275 29.814 1.00 90.38 134 GLY A C 1
ATOM 1046 O O . GLY A 1 134 ? 3.260 -0.255 29.332 1.00 90.38 134 GLY A O 1
ATOM 1047 N N . THR A 1 135 ? 5.302 -1.165 29.416 1.00 87.06 135 THR A N 1
ATOM 1048 C CA . THR A 1 135 ? 5.096 -2.088 28.278 1.00 87.06 135 THR A CA 1
ATOM 1049 C C . THR A 1 135 ? 3.908 -3.033 28.482 1.00 87.06 135 THR A C 1
ATOM 1051 O O . THR A 1 135 ? 3.093 -3.206 27.580 1.00 87.06 135 THR A O 1
ATOM 1054 N N . LYS A 1 136 ? 3.739 -3.588 29.692 1.00 90.94 136 LYS A N 1
ATOM 1055 C CA . LYS A 1 136 ? 2.598 -4.460 30.035 1.00 90.94 136 LYS A CA 1
ATOM 1056 C C . LYS A 1 136 ? 1.261 -3.714 29.984 1.00 90.94 136 LYS A C 1
ATOM 1058 O O . LYS A 1 136 ? 0.287 -4.223 29.432 1.00 90.94 136 LYS A O 1
ATOM 1063 N N . THR A 1 137 ? 1.216 -2.506 30.543 1.00 89.19 137 THR A N 1
ATOM 1064 C CA . THR A 1 137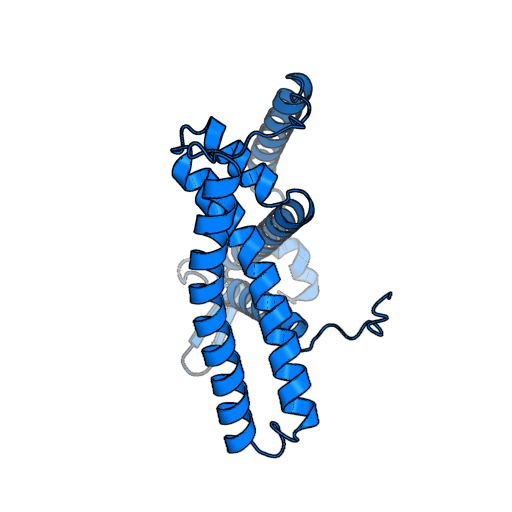 ? 0.011 -1.665 30.559 1.00 89.19 137 THR A CA 1
ATOM 1065 C C . THR A 1 137 ? -0.331 -1.172 29.155 1.00 89.19 137 THR A C 1
ATOM 1067 O O . THR A 1 137 ? -1.500 -1.195 28.786 1.00 89.19 137 THR A O 1
ATOM 1070 N N . ALA A 1 138 ? 0.676 -0.836 28.342 1.00 90.06 138 ALA A N 1
ATOM 1071 C CA . ALA A 1 138 ? 0.508 -0.437 26.948 1.00 90.06 138 ALA A CA 1
ATOM 1072 C C . ALA A 1 138 ? -0.139 -1.550 26.114 1.00 90.06 138 ALA A C 1
ATOM 1074 O O . ALA A 1 138 ? -1.126 -1.299 25.425 1.00 90.06 138 ALA A O 1
ATOM 1075 N N . ILE A 1 139 ? 0.352 -2.790 26.237 1.00 93.00 139 ILE A N 1
ATOM 1076 C CA . ILE A 1 139 ? -0.236 -3.955 25.556 1.00 93.00 139 ILE A CA 1
ATOM 1077 C C . ILE A 1 139 ? -1.683 -4.168 26.009 1.00 93.00 139 ILE A C 1
ATOM 1079 O O . ILE A 1 139 ? -2.566 -4.348 25.174 1.00 93.00 139 ILE A O 1
ATOM 1083 N N . LYS A 1 140 ? -1.955 -4.097 27.320 1.00 92.75 140 LYS A N 1
ATOM 1084 C CA . LYS A 1 140 ? -3.314 -4.262 27.860 1.00 92.75 140 LYS A CA 1
ATOM 1085 C C . LYS A 1 140 ? -4.272 -3.179 27.356 1.00 92.75 140 LYS A C 1
ATOM 1087 O O . LYS A 1 140 ? -5.398 -3.492 26.979 1.00 92.75 140 LYS A O 1
ATOM 1092 N N . SER A 1 141 ? -3.837 -1.923 27.341 1.00 91.81 141 SER A N 1
ATOM 1093 C CA . SER A 1 141 ? -4.639 -0.788 26.872 1.00 91.81 141 SER A CA 1
ATOM 1094 C C . SER A 1 141 ? -4.916 -0.876 25.372 1.00 91.81 141 SER A C 1
ATOM 1096 O O . SER A 1 141 ? -6.048 -0.660 24.945 1.00 91.81 141 SER A O 1
ATOM 1098 N N . TYR A 1 142 ? -3.913 -1.268 24.584 1.00 93.00 142 TYR A N 1
ATOM 1099 C CA . TYR A 1 142 ? -4.056 -1.493 23.147 1.00 93.00 142 TYR A CA 1
ATOM 1100 C C . TYR A 1 142 ? -5.011 -2.653 22.842 1.00 93.00 142 TYR A C 1
ATOM 1102 O O . TYR A 1 142 ? -5.930 -2.503 22.039 1.00 93.00 142 TYR A O 1
ATOM 1110 N N . ALA A 1 143 ? -4.859 -3.783 23.541 1.00 94.69 143 ALA A N 1
ATOM 1111 C CA . ALA A 1 143 ? -5.777 -4.915 23.436 1.00 94.69 143 ALA A CA 1
ATOM 1112 C C . ALA A 1 143 ? -7.212 -4.505 23.804 1.00 94.69 143 ALA A C 1
ATOM 1114 O O . ALA A 1 143 ? -8.152 -4.840 23.089 1.00 94.69 143 ALA A O 1
ATOM 1115 N N . GLY A 1 144 ? -7.381 -3.704 24.862 1.00 94.75 144 GLY A N 1
ATOM 1116 C CA . GLY A 1 144 ? -8.670 -3.130 25.245 1.00 94.75 144 GLY A CA 1
ATOM 1117 C C . GLY A 1 144 ? -9.298 -2.291 24.128 1.00 94.75 144 GLY A C 1
ATOM 1118 O O . GLY A 1 144 ? -10.444 -2.534 23.755 1.00 94.75 144 GLY A O 1
ATOM 1119 N N . ALA A 1 145 ? -8.543 -1.365 23.533 1.00 94.88 145 ALA A N 1
ATOM 1120 C CA . ALA A 1 145 ? -9.013 -0.553 22.408 1.00 94.88 145 ALA A CA 1
ATOM 1121 C C . ALA A 1 145 ? -9.386 -1.406 21.179 1.00 94.88 145 ALA A C 1
ATOM 1123 O O . ALA A 1 145 ? -10.411 -1.164 20.537 1.00 94.88 145 ALA A O 1
ATOM 1124 N N . MET A 1 146 ? -8.602 -2.445 20.882 1.00 94.88 146 MET A N 1
ATOM 1125 C CA . MET A 1 146 ? -8.871 -3.367 19.778 1.00 94.88 146 MET A CA 1
ATOM 1126 C C . MET A 1 146 ? -10.154 -4.174 20.015 1.00 94.88 146 MET A C 1
ATOM 1128 O O . MET A 1 146 ? -11.028 -4.204 19.151 1.00 94.88 146 MET A O 1
ATOM 1132 N N . THR A 1 147 ? -10.321 -4.754 21.209 1.00 96.38 147 THR A N 1
ATOM 1133 C CA . THR A 1 147 ? -11.549 -5.482 21.580 1.00 96.38 147 THR A CA 1
ATOM 1134 C C . THR A 1 147 ? -12.781 -4.580 21.583 1.00 96.38 147 THR A C 1
ATOM 1136 O O . THR A 1 147 ? -13.822 -4.971 21.061 1.00 96.38 147 THR A O 1
ATOM 1139 N N . GLY A 1 148 ? -12.668 -3.349 22.089 1.00 95.69 148 GLY A N 1
ATOM 1140 C CA . GLY A 1 148 ? -13.766 -2.384 22.074 1.00 95.69 148 GLY A CA 1
ATOM 1141 C C . GLY A 1 148 ? -14.169 -1.979 20.657 1.00 95.69 148 GLY A C 1
ATOM 1142 O O . GLY A 1 148 ? -15.356 -1.854 20.366 1.00 95.69 148 GLY A O 1
ATOM 1143 N N . THR A 1 149 ? -13.197 -1.817 19.758 1.00 95.62 149 THR A N 1
ATOM 1144 C CA . THR A 1 149 ? -13.460 -1.513 18.343 1.00 95.62 149 THR A CA 1
ATOM 1145 C C . THR A 1 149 ? -14.09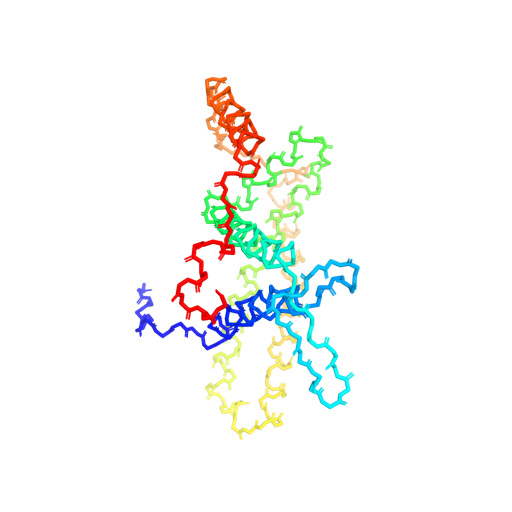6 -2.702 17.621 1.00 95.62 149 THR A C 1
ATOM 1147 O O . THR A 1 149 ? -14.990 -2.504 16.803 1.00 95.62 149 THR A O 1
ATOM 1150 N N . PHE A 1 150 ? -13.698 -3.932 17.954 1.00 96.44 150 PHE A N 1
ATOM 1151 C CA . PHE A 1 150 ? -14.309 -5.149 17.415 1.00 96.44 150 PHE A CA 1
ATOM 1152 C C . PHE A 1 150 ? -15.768 -5.323 17.860 1.00 96.44 150 PHE A C 1
ATOM 1154 O O . PHE A 1 150 ? -16.636 -5.586 17.038 1.00 96.44 150 PHE A O 1
ATOM 1161 N N . ILE A 1 151 ? -16.077 -5.114 19.142 1.00 96.94 151 ILE A N 1
ATOM 1162 C CA . ILE A 1 151 ? -17.471 -5.152 19.616 1.00 96.94 151 ILE A CA 1
ATOM 1163 C C . ILE A 1 151 ? -18.293 -4.063 18.914 1.00 96.94 151 ILE A C 1
ATOM 1165 O O . ILE A 1 151 ? -19.397 -4.316 18.436 1.00 96.94 151 ILE A O 1
ATOM 1169 N N . PHE A 1 152 ? -17.721 -2.865 18.774 1.00 95.88 152 PHE A N 1
ATOM 1170 C CA . PHE A 1 152 ? -18.368 -1.768 18.064 1.00 95.88 152 PHE A CA 1
ATOM 1171 C C . PHE A 1 152 ? -18.628 -2.079 16.581 1.00 95.88 152 PHE A C 1
ATOM 1173 O O . PHE A 1 152 ? -19.640 -1.624 16.055 1.00 95.88 152 PHE A O 1
ATOM 1180 N N . SER A 1 153 ? -17.774 -2.849 15.896 1.00 96.44 153 SER A N 1
ATOM 1181 C CA . SER A 1 153 ? -18.017 -3.216 14.494 1.00 96.44 153 SER A CA 1
ATOM 1182 C C . SER A 1 153 ? -19.209 -4.162 14.331 1.00 96.44 153 SER A C 1
ATOM 1184 O O . SER A 1 153 ? -19.956 -4.016 13.364 1.00 96.44 153 SER A O 1
ATOM 1186 N N . LEU A 1 154 ? -19.434 -5.069 15.290 1.00 96.56 154 LEU A N 1
ATOM 1187 C CA . LEU A 1 154 ? -20.618 -5.933 15.322 1.00 96.56 154 LEU A CA 1
ATOM 1188 C C . LEU A 1 154 ? -21.895 -5.107 15.513 1.00 96.56 154 LEU A C 1
ATOM 1190 O O . LEU A 1 154 ? -22.810 -5.193 14.697 1.00 96.56 154 LEU A O 1
ATOM 1194 N N . GLU A 1 155 ? -21.914 -4.224 16.518 1.00 96.38 155 GLU A N 1
ATOM 1195 C CA . GLU A 1 155 ? -23.048 -3.315 16.743 1.00 96.38 155 GLU A CA 1
ATOM 1196 C C . GLU A 1 155 ? -23.309 -2.401 15.541 1.00 96.38 155 GLU A C 1
ATOM 1198 O O . GLU A 1 155 ? -24.452 -2.077 15.219 1.00 96.38 155 GLU A O 1
ATOM 1203 N N . LEU A 1 156 ? -22.241 -1.925 14.898 1.00 95.44 156 LEU A N 1
ATOM 1204 C CA . LEU A 1 156 ? -22.333 -1.089 13.710 1.00 95.44 156 LEU A CA 1
ATOM 1205 C C . LEU A 1 156 ? -22.974 -1.857 12.552 1.00 95.44 156 LEU A C 1
ATOM 1207 O O . LEU A 1 156 ? -23.770 -1.265 11.828 1.00 95.44 156 LEU A O 1
ATOM 1211 N N . GLY A 1 157 ? -22.664 -3.146 12.400 1.00 94.62 157 GLY A N 1
ATOM 1212 C CA . GLY A 1 157 ? -23.291 -4.024 11.415 1.00 94.62 157 GLY A CA 1
ATOM 1213 C C . GLY A 1 157 ? -24.804 -4.100 11.612 1.00 94.62 157 GLY A C 1
ATOM 1214 O O . GLY A 1 157 ? -25.550 -3.756 10.697 1.00 94.62 157 GLY A O 1
ATOM 1215 N N . GLU A 1 158 ? -25.255 -4.426 12.824 1.00 95.75 158 GLU A N 1
ATOM 1216 C CA . GLU A 1 158 ? -26.683 -4.498 13.175 1.00 95.75 158 GLU A CA 1
ATOM 1217 C C . GLU A 1 158 ? -27.399 -3.155 12.963 1.00 95.75 158 GLU A C 1
ATOM 1219 O O . GLU A 1 158 ? -28.438 -3.076 12.308 1.00 95.75 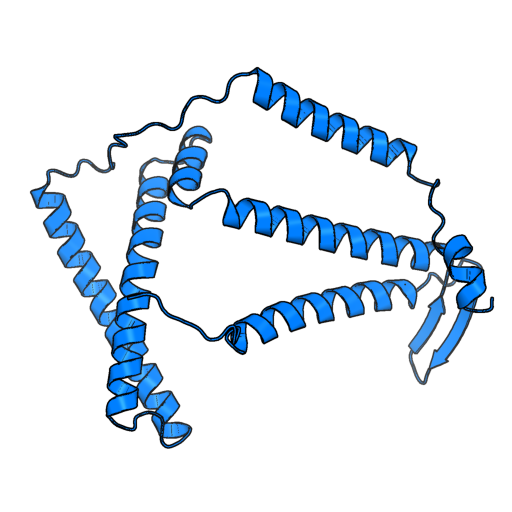158 GLU A O 1
ATOM 1224 N N . LYS A 1 159 ? -26.806 -2.056 13.448 1.00 95.44 159 LYS A N 1
ATOM 1225 C CA . LYS A 1 159 ? -27.353 -0.702 13.260 1.00 95.44 159 LYS A CA 1
ATOM 1226 C C . LYS A 1 159 ? -27.412 -0.317 11.783 1.00 95.44 159 LYS A C 1
ATOM 1228 O O . LYS A 1 159 ? -28.336 0.385 11.371 1.00 95.44 159 LYS A O 1
ATOM 1233 N N . SER A 1 160 ? -26.424 -0.732 10.992 1.00 94.06 160 SER A N 1
ATOM 1234 C CA . SER A 1 160 ? -26.377 -0.435 9.562 1.00 94.06 160 SER A CA 1
ATOM 1235 C C . SER A 1 160 ? -27.436 -1.198 8.779 1.00 94.06 160 SER A C 1
ATOM 1237 O O . SER A 1 160 ? -28.070 -0.609 7.909 1.00 94.06 160 SER A O 1
ATOM 1239 N N . GLU A 1 161 ? -27.672 -2.460 9.127 1.00 93.62 161 GLU A N 1
ATOM 1240 C CA . GLU A 1 161 ? -28.679 -3.313 8.505 1.00 93.62 161 GLU A CA 1
ATOM 1241 C C . GLU A 1 161 ? -30.081 -2.747 8.756 1.00 93.62 161 GLU A C 1
ATOM 1243 O O . GLU A 1 161 ? -30.782 -2.417 7.796 1.00 93.62 161 GLU A O 1
ATOM 1248 N N . ALA A 1 162 ? -30.413 -2.438 10.013 1.00 95.81 162 ALA A N 1
ATOM 1249 C CA . ALA A 1 162 ? -31.670 -1.783 10.366 1.00 95.81 162 ALA A CA 1
ATOM 1250 C C . ALA A 1 162 ? -31.851 -0.425 9.654 1.00 95.81 162 ALA A C 1
ATOM 1252 O O . ALA A 1 162 ? -32.930 -0.106 9.148 1.00 95.81 162 ALA A O 1
ATOM 1253 N N . ALA A 1 163 ? -30.792 0.388 9.563 1.00 95.12 163 ALA A N 1
ATOM 1254 C CA . ALA A 1 163 ? -30.850 1.684 8.886 1.00 95.12 163 ALA A CA 1
ATOM 1255 C C . ALA A 1 163 ? -31.057 1.560 7.366 1.00 95.12 163 ALA A C 1
ATOM 1257 O O . ALA A 1 163 ? -31.738 2.399 6.768 1.00 95.12 163 ALA A O 1
ATOM 1258 N N . LEU A 1 164 ? -30.468 0.543 6.733 1.00 93.12 164 LEU A N 1
ATOM 1259 C CA . LEU A 1 164 ? -30.642 0.257 5.309 1.00 93.12 164 LEU A CA 1
ATOM 1260 C C . LEU A 1 164 ? -32.035 -0.307 5.019 1.00 93.12 164 LEU A C 1
ATOM 1262 O O . LEU A 1 164 ? -32.660 0.122 4.047 1.00 93.12 164 LEU A O 1
ATOM 1266 N N . ALA A 1 165 ? -32.560 -1.167 5.893 1.00 93.38 165 ALA A N 1
ATOM 1267 C CA . ALA A 1 165 ? -33.928 -1.671 5.808 1.00 93.38 165 ALA A CA 1
ATOM 1268 C C . ALA A 1 165 ? -34.952 -0.521 5.841 1.00 93.38 165 ALA A C 1
ATOM 1270 O O . ALA A 1 165 ? -35.808 -0.427 4.961 1.00 93.38 165 ALA A O 1
ATOM 1271 N N . CYS A 1 166 ? -34.797 0.441 6.761 1.00 95.75 166 CYS A N 1
ATOM 1272 C CA . CYS A 1 166 ? -35.646 1.640 6.836 1.00 95.75 166 CYS A CA 1
ATOM 1273 C C . CYS A 1 166 ? -35.589 2.527 5.579 1.00 95.75 166 CYS A C 1
ATOM 1275 O O . CYS A 1 166 ? -36.518 3.289 5.316 1.00 95.75 166 CYS A O 1
ATOM 1277 N N . ARG A 1 167 ? -34.501 2.459 4.804 1.00 91.94 167 ARG A N 1
ATOM 1278 C CA . ARG A 1 167 ? -34.318 3.213 3.552 1.00 91.94 167 ARG A CA 1
ATOM 1279 C C . ARG A 1 167 ? -34.740 2.428 2.310 1.00 91.94 167 ARG A C 1
ATOM 1281 O O . ARG A 1 167 ? -34.486 2.898 1.205 1.00 91.94 167 ARG A O 1
ATOM 1288 N N . ASN A 1 168 ? -35.383 1.271 2.487 1.00 90.44 168 ASN A N 1
ATOM 1289 C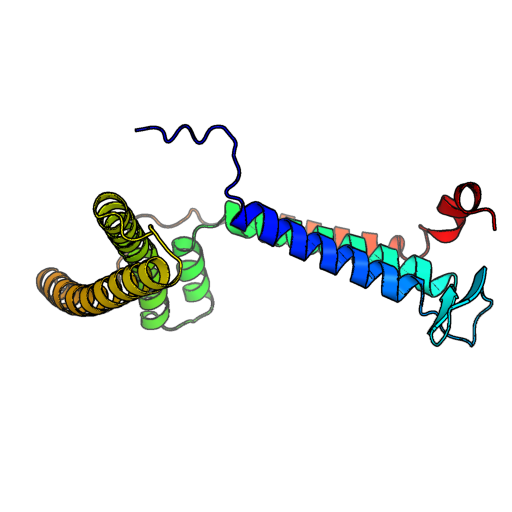 CA . ASN A 1 168 ? -35.804 0.384 1.405 1.00 90.44 168 ASN A CA 1
ATOM 1290 C C . ASN A 1 168 ? -34.624 -0.034 0.504 1.00 90.44 168 ASN A C 1
ATOM 1292 O O . ASN A 1 168 ? -34.676 0.086 -0.721 1.00 90.44 168 ASN A O 1
ATOM 1296 N N . TYR A 1 169 ? -33.520 -0.467 1.120 1.00 88.56 169 TYR A N 1
ATOM 1297 C CA . TYR A 1 169 ? -32.352 -0.960 0.394 1.00 88.56 169 TYR A CA 1
ATOM 1298 C C . TYR A 1 169 ? -32.679 -2.258 -0.361 1.00 88.56 169 TYR A C 1
ATOM 1300 O O . TYR A 1 169 ? -33.043 -3.259 0.247 1.00 88.56 169 TYR A O 1
ATOM 1308 N N . GLN A 1 170 ? -32.513 -2.253 -1.687 1.00 84.81 170 GLN A N 1
ATOM 1309 C CA . GLN A 1 170 ? -32.845 -3.385 -2.569 1.00 84.81 170 GLN A CA 1
ATOM 1310 C C . GLN A 1 170 ? -31.631 -4.247 -2.958 1.00 84.81 170 GLN A C 1
ATOM 1312 O O . GLN A 1 170 ? -31.669 -4.957 -3.958 1.00 84.81 170 GLN A O 1
ATOM 1317 N N . GLY A 1 171 ? -30.531 -4.168 -2.205 1.00 80.00 171 GLY A N 1
ATOM 1318 C CA . GLY A 1 171 ? -29.310 -4.923 -2.511 1.00 80.00 171 GLY A CA 1
ATOM 1319 C C . GLY A 1 171 ? -28.290 -4.183 -3.381 1.00 80.00 171 GLY A C 1
ATOM 1320 O O . GLY A 1 171 ? -27.247 -4.754 -3.681 1.00 80.00 171 GLY A O 1
ATOM 1321 N N . TYR A 1 172 ? -28.543 -2.922 -3.751 1.00 81.12 172 TYR A N 1
ATOM 1322 C CA . TYR A 1 172 ? -27.567 -2.079 -4.448 1.00 81.12 172 TYR A CA 1
ATOM 1323 C C . TYR A 1 172 ? -27.674 -0.600 -4.053 1.00 81.12 172 TYR A C 1
ATOM 1325 O O . TYR A 1 172 ? -28.755 -0.106 -3.716 1.00 81.12 172 TYR A O 1
ATOM 1333 N N . PHE A 1 173 ? -26.559 0.130 -4.123 1.00 79.81 173 PHE A N 1
ATOM 1334 C CA . PHE A 1 173 ? -26.502 1.571 -3.896 1.00 79.81 173 PHE A CA 1
ATOM 1335 C C . PHE A 1 173 ? -26.536 2.323 -5.240 1.00 79.81 173 PHE A C 1
ATOM 1337 O O . PHE A 1 173 ? -25.629 2.186 -6.066 1.00 79.81 173 PHE A O 1
ATOM 1344 N N . PRO A 1 174 ? -27.566 3.150 -5.507 1.00 74.31 174 PRO A N 1
ATOM 1345 C CA . PRO A 1 174 ? -27.633 3.917 -6.745 1.00 74.31 174 PRO A CA 1
ATOM 1346 C C . PRO A 1 174 ? -26.575 5.029 -6.760 1.00 74.31 174 PRO A C 1
ATOM 1348 O O . PRO A 1 174 ? -26.478 5.842 -5.840 1.00 74.31 174 PRO A O 1
ATOM 1351 N N . ILE A 1 175 ? -25.797 5.099 -7.841 1.00 69.62 175 ILE A N 1
ATOM 1352 C CA . ILE A 1 175 ? -24.781 6.138 -8.037 1.00 69.62 175 ILE A CA 1
ATOM 1353 C C . ILE A 1 175 ? -25.428 7.336 -8.729 1.00 69.62 175 ILE A C 1
ATOM 1355 O O . ILE A 1 175 ? -25.851 7.245 -9.878 1.00 69.62 175 ILE A O 1
ATOM 1359 N N . TYR A 1 176 ? -25.466 8.479 -8.043 1.00 67.00 176 TYR A N 1
ATOM 1360 C CA . TYR A 1 176 ? -26.101 9.693 -8.569 1.00 67.00 176 TYR A CA 1
ATOM 1361 C C . TYR A 1 176 ? -25.211 10.476 -9.554 1.00 67.00 176 TYR A C 1
ATOM 1363 O O . TYR A 1 176 ? -25.704 11.282 -10.339 1.00 67.00 176 TYR A O 1
ATOM 1371 N N . ARG A 1 177 ? -23.888 10.254 -9.535 1.00 67.25 177 ARG A N 1
ATOM 1372 C CA . ARG A 1 177 ? -22.927 10.960 -10.396 1.00 67.25 177 ARG A CA 1
ATOM 1373 C C . ARG A 1 177 ? -22.033 9.968 -11.128 1.00 67.25 177 ARG A C 1
ATOM 1375 O O . ARG A 1 177 ? -21.037 9.501 -10.581 1.00 67.25 177 ARG A O 1
ATOM 1382 N N . MET A 1 178 ? -22.400 9.640 -12.363 1.00 65.88 178 MET A N 1
ATOM 1383 C CA . MET A 1 178 ? -21.560 8.799 -13.212 1.00 65.88 178 MET A CA 1
ATOM 1384 C C . MET A 1 178 ? -20.274 9.549 -13.594 1.00 65.88 178 MET A C 1
ATOM 1386 O O . MET A 1 178 ? -20.337 10.745 -13.907 1.00 65.88 178 MET A O 1
ATOM 1390 N N . PRO A 1 179 ? -19.106 8.882 -13.572 1.00 67.94 179 PRO A N 1
ATOM 1391 C CA . PRO A 1 179 ? -17.889 9.458 -14.122 1.00 67.94 179 PRO A CA 1
ATOM 1392 C C . PRO A 1 179 ? -18.097 9.754 -15.610 1.00 67.94 179 PRO A C 1
ATOM 1394 O O . PRO A 1 179 ? -18.785 9.016 -16.317 1.00 67.94 179 PRO A O 1
ATOM 1397 N N . ARG A 1 180 ? -17.518 10.860 -16.086 1.00 72.25 180 ARG A N 1
ATOM 1398 C CA . ARG A 1 180 ? -17.595 11.243 -17.499 1.00 72.25 180 ARG A CA 1
ATOM 1399 C C . ARG A 1 180 ? -17.017 10.104 -18.342 1.00 72.25 180 ARG A C 1
ATOM 1401 O O . ARG A 1 180 ? -15.923 9.629 -18.046 1.00 72.25 180 ARG A O 1
ATOM 1408 N N . SER A 1 181 ? -17.741 9.670 -19.372 1.00 69.81 181 SER A N 1
ATOM 1409 C CA . SER A 1 181 ? -17.250 8.641 -20.290 1.00 69.81 181 SER A CA 1
ATOM 1410 C C . SER A 1 181 ? -15.913 9.087 -20.877 1.00 69.81 181 SER A C 1
ATOM 1412 O O . SER A 1 181 ? -15.828 10.185 -21.440 1.00 69.81 181 SER A O 1
ATOM 1414 N N . LEU A 1 182 ? -14.874 8.258 -20.745 1.00 74.44 182 LEU A N 1
ATOM 1415 C CA . LEU A 1 182 ? -13.615 8.511 -21.434 1.00 74.44 182 LEU A CA 1
ATOM 1416 C C . LEU A 1 182 ? -13.891 8.528 -22.938 1.00 74.44 182 LEU A C 1
ATOM 1418 O O . LEU A 1 182 ? -14.436 7.573 -23.490 1.00 74.44 182 LEU A O 1
ATOM 1422 N N . GLY A 1 183 ? -13.523 9.625 -23.598 1.00 84.12 183 GLY A N 1
ATOM 1423 C CA . GLY A 1 183 ? -13.529 9.669 -25.054 1.00 84.12 183 GLY A CA 1
ATOM 1424 C C . GLY A 1 183 ? -12.553 8.630 -25.602 1.00 84.12 183 GLY A C 1
ATOM 1425 O O . GLY A 1 183 ? -11.468 8.455 -25.047 1.00 84.12 183 GLY A O 1
ATOM 1426 N N . TRP A 1 184 ? -12.913 7.976 -26.708 1.00 85.75 184 TRP A N 1
ATOM 1427 C CA . TRP A 1 184 ? -12.067 6.980 -27.383 1.00 85.75 184 TRP A CA 1
ATOM 1428 C C . TRP A 1 184 ? -10.641 7.489 -27.655 1.00 85.75 184 TRP A C 1
ATOM 1430 O O . TRP A 1 184 ? -9.685 6.725 -27.595 1.00 85.75 184 TRP A O 1
ATOM 1440 N N . GLN A 1 185 ? -10.492 8.801 -27.856 1.00 89.44 185 GLN A N 1
ATOM 1441 C CA . GLN A 1 185 ? -9.208 9.488 -28.013 1.00 89.44 185 GLN A CA 1
ATOM 1442 C C . GLN A 1 185 ? -8.237 9.233 -26.849 1.00 89.44 185 GLN A C 1
ATOM 1444 O O . GLN A 1 185 ? -7.057 9.007 -27.086 1.00 89.44 185 GLN A O 1
ATOM 1449 N N . TRP A 1 186 ? -8.717 9.214 -25.602 1.00 88.81 186 TRP A N 1
ATOM 1450 C CA . TRP A 1 186 ? -7.873 8.983 -24.424 1.00 88.81 186 TRP A CA 1
ATOM 1451 C C . TRP A 1 186 ? -7.448 7.523 -24.285 1.00 88.81 186 TRP A C 1
ATOM 1453 O O . TRP A 1 186 ? -6.330 7.248 -23.858 1.00 88.81 186 TRP A O 1
ATOM 1463 N N . ILE A 1 187 ? -8.321 6.594 -24.684 1.00 88.69 187 ILE A N 1
ATOM 1464 C CA . ILE A 1 187 ? -7.999 5.163 -24.728 1.00 88.69 187 ILE A CA 1
ATOM 1465 C C . ILE A 1 187 ? -6.958 4.912 -25.821 1.00 88.69 187 ILE A C 1
ATOM 1467 O O . ILE A 1 187 ? -5.941 4.276 -25.570 1.00 88.69 187 ILE A O 1
ATOM 1471 N N . ALA A 1 188 ? -7.173 5.463 -27.016 1.00 92.12 188 ALA A N 1
ATOM 1472 C CA . ALA A 1 188 ? -6.225 5.353 -28.118 1.00 92.12 188 ALA A CA 1
ATOM 1473 C C . ALA A 1 188 ? -4.860 5.955 -27.751 1.00 92.12 188 ALA A C 1
ATOM 1475 O O . ALA A 1 188 ? -3.832 5.355 -28.049 1.00 92.12 188 ALA A O 1
ATOM 1476 N N . LEU A 1 189 ? -4.845 7.096 -27.055 1.00 93.31 189 LEU A N 1
ATOM 1477 C CA . LEU A 1 189 ? -3.616 7.735 -26.592 1.00 93.31 189 LEU A CA 1
ATOM 1478 C C . LEU A 1 189 ? -2.870 6.885 -25.553 1.00 93.31 189 LEU A C 1
ATOM 1480 O O . LEU A 1 189 ? -1.655 6.751 -25.664 1.00 93.31 189 LEU A O 1
ATOM 1484 N N . SER A 1 190 ? -3.558 6.266 -24.584 1.00 89.81 190 SER A N 1
ATOM 1485 C CA . SER A 1 190 ? -2.879 5.404 -23.603 1.00 89.81 190 SER A CA 1
ATOM 1486 C C . SER A 1 190 ? -2.297 4.147 -24.253 1.00 89.81 190 SER A C 1
ATOM 1488 O O . SER A 1 190 ? -1.150 3.796 -23.980 1.00 89.81 190 SER A O 1
ATOM 1490 N N . VAL A 1 191 ? -3.043 3.515 -25.165 1.00 94.06 191 VAL A N 1
ATOM 1491 C CA . VAL A 1 191 ? -2.572 2.350 -25.926 1.00 94.06 191 VAL A CA 1
ATOM 1492 C C . VAL A 1 191 ? -1.380 2.735 -26.801 1.00 94.06 191 VAL A C 1
ATOM 1494 O O . VAL A 1 191 ? -0.376 2.029 -26.795 1.00 94.06 191 VAL A O 1
ATOM 1497 N N . ALA A 1 192 ? -1.439 3.879 -27.487 1.00 94.75 192 ALA A N 1
ATOM 1498 C CA . ALA A 1 192 ? -0.329 4.381 -28.291 1.00 94.75 192 ALA A CA 1
ATOM 1499 C C . ALA A 1 192 ? 0.924 4.645 -27.443 1.00 94.75 192 ALA A C 1
ATOM 1501 O O . ALA A 1 192 ? 2.015 4.253 -27.845 1.00 94.75 192 ALA A O 1
ATOM 1502 N N . CYS A 1 193 ? 0.783 5.240 -26.252 1.00 93.88 193 CYS A N 1
ATOM 1503 C CA . CYS A 1 193 ? 1.904 5.428 -25.329 1.00 93.88 193 CYS A CA 1
ATOM 1504 C C . CYS A 1 193 ? 2.517 4.097 -24.869 1.00 93.88 193 CYS A C 1
ATOM 1506 O O . CYS A 1 193 ? 3.738 3.986 -24.835 1.00 93.88 193 CYS A O 1
ATOM 1508 N N . ILE A 1 194 ? 1.705 3.084 -24.545 1.00 92.88 194 ILE A N 1
ATOM 1509 C CA . ILE A 1 194 ? 2.208 1.758 -24.139 1.00 92.88 194 ILE A CA 1
ATOM 1510 C C . ILE A 1 194 ? 2.981 1.100 -25.283 1.00 92.88 194 ILE A C 1
ATOM 1512 O O . ILE A 1 194 ? 4.082 0.600 -25.073 1.00 92.88 194 ILE A O 1
ATOM 1516 N N . VAL A 1 195 ? 2.429 1.132 -26.497 1.00 94.62 195 VAL A N 1
ATOM 1517 C CA . VAL A 1 195 ? 3.074 0.562 -27.686 1.00 94.62 195 VAL A CA 1
ATOM 1518 C C . VAL A 1 195 ? 4.374 1.303 -28.008 1.00 94.62 195 VAL A C 1
ATOM 1520 O O . VAL A 1 195 ? 5.388 0.665 -28.271 1.00 94.62 195 VAL A O 1
ATOM 1523 N N . ALA A 1 196 ? 4.382 2.635 -27.918 1.00 93.31 196 ALA A N 1
ATOM 1524 C CA . ALA A 1 196 ? 5.589 3.435 -28.106 1.00 93.31 196 ALA A CA 1
ATOM 1525 C C . ALA A 1 196 ? 6.676 3.098 -27.073 1.00 93.31 196 ALA A C 1
ATOM 1527 O O . ALA A 1 196 ? 7.839 2.980 -27.444 1.00 93.31 196 ALA A O 1
ATOM 1528 N N . LEU A 1 197 ? 6.309 2.894 -25.801 1.00 89.81 197 LEU A N 1
ATOM 1529 C CA . LEU A 1 197 ? 7.245 2.467 -24.755 1.00 89.81 197 LEU A CA 1
ATOM 1530 C C . LEU A 1 197 ? 7.765 1.043 -24.976 1.00 89.81 197 LEU A C 1
ATOM 1532 O O . LEU A 1 197 ? 8.934 0.790 -24.709 1.00 89.81 197 LEU A O 1
ATOM 1536 N N . TYR A 1 198 ? 6.927 0.130 -25.472 1.00 91.12 198 TYR A N 1
ATOM 1537 C CA . TYR A 1 198 ? 7.343 -1.233 -25.806 1.00 91.12 198 TYR A CA 1
ATOM 1538 C C . TYR A 1 198 ? 8.384 -1.239 -26.929 1.00 91.12 198 TYR A C 1
ATOM 1540 O O . TYR A 1 198 ? 9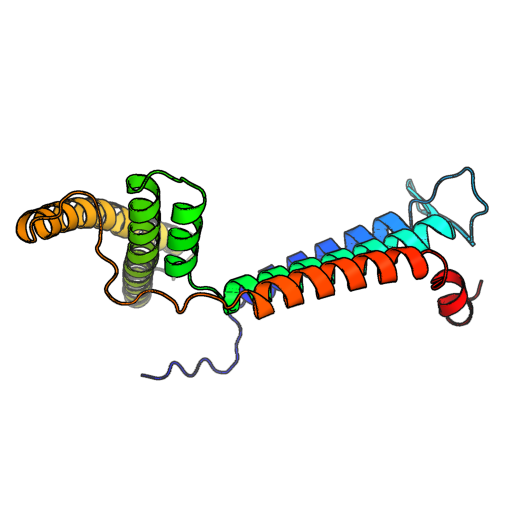.467 -1.789 -26.748 1.00 91.12 198 TYR A O 1
ATOM 1548 N N . PHE A 1 199 ? 8.102 -0.544 -28.036 1.00 91.38 199 PHE A N 1
ATOM 1549 C CA . PHE A 1 199 ? 9.063 -0.411 -29.130 1.00 91.38 199 PHE A CA 1
ATOM 1550 C C . PHE A 1 199 ? 10.328 0.320 -28.685 1.00 91.38 199 PHE A C 1
ATOM 1552 O O . PHE A 1 199 ? 11.424 -0.129 -28.993 1.00 91.38 199 PHE A O 1
ATOM 1559 N N . ALA A 1 200 ? 10.207 1.413 -27.926 1.00 87.38 200 ALA A N 1
ATOM 1560 C CA . ALA A 1 200 ? 11.372 2.094 -27.369 1.00 87.38 200 ALA A CA 1
ATOM 1561 C C . ALA A 1 200 ? 12.216 1.149 -26.500 1.00 87.38 200 ALA A C 1
ATOM 1563 O O . ALA A 1 200 ? 13.437 1.192 -26.588 1.00 87.38 200 ALA A O 1
ATOM 1564 N N . GLY A 1 201 ? 11.582 0.273 -25.713 1.00 84.50 201 GLY A N 1
ATOM 1565 C CA . GLY A 1 201 ? 12.262 -0.778 -24.960 1.00 84.50 201 GLY A CA 1
ATOM 1566 C C . GLY A 1 201 ? 13.064 -1.709 -25.867 1.00 84.50 201 GLY A C 1
ATOM 1567 O O . GLY A 1 201 ? 14.267 -1.836 -25.678 1.00 84.50 201 GLY A O 1
ATOM 1568 N N . GLU A 1 202 ? 12.424 -2.274 -26.890 1.00 83.75 202 GLU A N 1
ATOM 1569 C CA . GLU A 1 202 ? 13.045 -3.211 -27.838 1.00 83.75 202 GLU A CA 1
ATOM 1570 C C . GLU A 1 202 ? 14.209 -2.577 -28.625 1.00 83.75 202 GLU A C 1
ATOM 1572 O O . GLU A 1 202 ? 15.250 -3.198 -28.801 1.00 83.75 202 GLU A O 1
ATOM 1577 N N . TYR A 1 203 ? 14.090 -1.305 -29.030 1.00 81.12 203 TYR A N 1
ATOM 1578 C CA . TYR A 1 203 ? 15.177 -0.579 -29.706 1.00 81.12 203 TYR A CA 1
ATOM 1579 C C . TYR A 1 203 ? 16.321 -0.159 -28.771 1.00 81.12 203 TYR A C 1
ATOM 1581 O O . TYR A 1 203 ? 17.429 0.087 -29.246 1.00 81.12 203 TYR A O 1
ATOM 1589 N N . THR A 1 204 ? 16.065 -0.040 -27.464 1.00 78.56 204 THR A N 1
ATOM 1590 C CA . THR A 1 204 ? 17.065 0.388 -26.468 1.00 78.56 204 THR A CA 1
ATOM 1591 C C . THR A 1 204 ? 17.751 -0.807 -25.791 1.00 78.56 204 THR A C 1
ATOM 1593 O O . THR A 1 204 ? 18.761 -0.615 -25.109 1.00 78.56 204 THR A O 1
ATOM 1596 N N . GLU A 1 205 ? 17.264 -2.042 -25.986 1.00 67.50 205 GLU A N 1
ATOM 1597 C CA . GLU A 1 205 ? 17.954 -3.262 -25.545 1.00 67.50 205 GLU A CA 1
ATOM 1598 C C . GLU A 1 205 ? 19.349 -3.327 -26.193 1.00 67.50 205 GLU A C 1
ATOM 1600 O O . GLU A 1 205 ? 19.502 -3.568 -27.386 1.00 67.50 205 GLU A O 1
ATOM 1605 N N . GLY A 1 206 ? 20.382 -3.045 -25.391 1.00 64.31 206 GLY A N 1
ATOM 1606 C CA . GLY A 1 206 ? 21.786 -3.040 -25.814 1.00 64.31 206 GLY A CA 1
ATOM 1607 C C . GLY A 1 206 ? 22.408 -1.664 -26.089 1.00 64.31 206 GLY A C 1
ATOM 1608 O O . GLY A 1 206 ? 23.607 -1.601 -26.325 1.00 64.31 206 GLY A O 1
ATOM 1609 N N . TRP A 1 207 ? 21.655 -0.558 -26.021 1.00 62.41 207 TRP A N 1
ATOM 1610 C CA . TRP A 1 207 ? 22.226 0.798 -26.168 1.00 62.41 207 TRP A CA 1
ATOM 1611 C C . TRP A 1 207 ? 22.914 1.316 -24.906 1.00 62.41 207 TRP A C 1
ATOM 1613 O O . TRP A 1 207 ? 23.772 2.193 -24.974 1.00 62.41 207 TRP A O 1
ATOM 1623 N N . ILE A 1 208 ? 22.481 0.828 -23.746 1.00 68.81 208 ILE A N 1
ATOM 1624 C CA . ILE A 1 208 ? 22.946 1.299 -22.447 1.00 68.81 208 ILE A CA 1
ATOM 1625 C C . ILE A 1 208 ? 23.749 0.174 -21.815 1.00 68.81 208 ILE A C 1
ATOM 1627 O O . ILE A 1 208 ? 23.187 -0.710 -21.154 1.00 68.81 208 ILE A O 1
ATOM 1631 N N . ASP A 1 209 ? 25.060 0.218 -22.030 1.00 77.44 209 ASP A N 1
ATOM 1632 C CA . ASP A 1 209 ? 25.978 -0.604 -21.264 1.00 77.44 209 ASP A CA 1
ATOM 1633 C C . ASP A 1 209 ? 26.374 0.133 -19.984 1.00 77.44 209 ASP A C 1
ATOM 1635 O O . ASP A 1 209 ? 27.019 1.183 -19.989 1.00 77.44 209 ASP A O 1
ATOM 1639 N N . MET A 1 210 ? 25.886 -0.381 -18.859 1.00 75.06 210 MET A N 1
ATOM 1640 C CA . MET A 1 210 ? 26.125 0.242 -17.560 1.00 75.06 210 MET A CA 1
ATOM 1641 C C . MET A 1 210 ? 27.564 0.021 -17.098 1.00 75.06 210 MET A C 1
ATOM 1643 O O . MET A 1 210 ? 28.080 0.822 -16.321 1.00 75.06 210 MET A O 1
ATOM 1647 N N . THR A 1 211 ? 28.224 -1.026 -17.585 1.00 72.50 211 THR A N 1
ATOM 1648 C CA . THR A 1 211 ? 29.618 -1.334 -17.256 1.00 72.50 211 THR A CA 1
ATOM 1649 C C . THR A 1 211 ? 30.547 -0.240 -17.789 1.00 72.50 211 THR A C 1
ATOM 1651 O O . THR A 1 211 ? 31.321 0.316 -17.014 1.00 72.50 211 THR A O 1
ATOM 1654 N N . GLU A 1 212 ? 30.389 0.176 -19.050 1.00 74.94 212 GLU A N 1
ATOM 1655 C CA . GLU A 1 212 ? 31.202 1.223 -19.688 1.00 74.94 212 GLU A CA 1
ATOM 1656 C C . GLU A 1 212 ? 31.037 2.598 -19.022 1.00 74.94 212 GLU A C 1
ATOM 1658 O O . GLU A 1 212 ? 32.007 3.337 -18.851 1.00 74.94 212 GLU A O 1
ATOM 1663 N N . ILE A 1 213 ? 29.817 2.941 -18.592 1.00 77.81 213 ILE A N 1
ATOM 1664 C CA . ILE A 1 213 ? 29.529 4.218 -17.916 1.00 77.81 213 ILE A CA 1
ATOM 1665 C C . ILE A 1 213 ? 30.224 4.293 -16.548 1.00 77.81 213 ILE A C 1
ATOM 1667 O O . ILE A 1 213 ? 30.678 5.364 -16.137 1.00 77.81 213 ILE A O 1
ATOM 1671 N N . PHE A 1 214 ? 30.298 3.169 -15.830 1.00 73.69 214 PHE A N 1
ATOM 1672 C CA . PHE A 1 214 ? 30.836 3.112 -14.470 1.00 73.69 214 PHE A CA 1
ATOM 1673 C C . PHE A 1 214 ? 32.303 2.664 -14.383 1.00 73.69 214 PHE A C 1
ATOM 1675 O O . PHE A 1 214 ? 32.938 2.909 -13.353 1.00 73.69 214 PHE A O 1
ATOM 1682 N N . ALA A 1 215 ? 32.870 2.111 -15.460 1.00 73.31 215 ALA A N 1
ATOM 1683 C CA . ALA A 1 215 ? 34.289 1.776 -15.594 1.00 73.31 215 ALA A CA 1
ATOM 1684 C C . ALA A 1 215 ? 35.250 2.878 -15.083 1.00 73.31 215 ALA A C 1
ATOM 1686 O O . ALA A 1 215 ? 36.07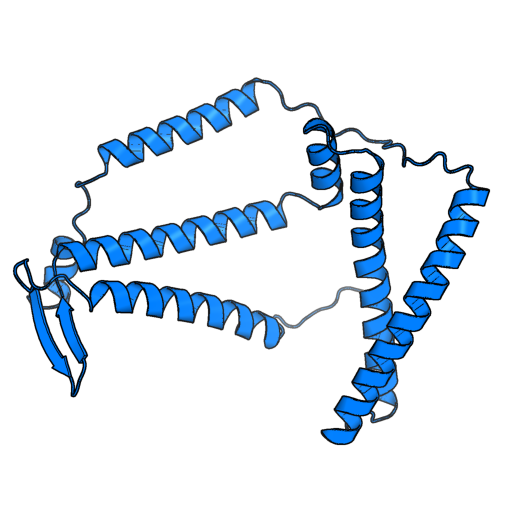4 2.579 -14.214 1.00 73.31 215 ALA A O 1
ATOM 1687 N N . PRO A 1 216 ? 35.115 4.172 -15.464 1.00 74.31 216 PRO A N 1
ATOM 1688 C CA . PRO A 1 216 ? 36.038 5.217 -15.001 1.00 74.31 216 PRO A CA 1
ATOM 1689 C C . PRO A 1 216 ? 35.966 5.511 -13.492 1.00 74.31 216 PRO A C 1
ATOM 1691 O O . PRO A 1 216 ? 36.886 6.122 -12.950 1.00 74.31 216 PRO A O 1
ATOM 1694 N N . TYR A 1 217 ? 34.896 5.102 -12.803 1.00 75.44 217 TYR A N 1
ATOM 1695 C CA . TYR A 1 217 ? 34.718 5.331 -11.364 1.00 75.44 217 TYR A CA 1
ATOM 1696 C C . TYR A 1 217 ? 35.127 4.132 -10.508 1.00 75.44 217 TYR A C 1
ATOM 1698 O O . TYR A 1 217 ? 35.481 4.310 -9.343 1.00 75.44 217 TYR A O 1
ATOM 1706 N N . MET A 1 218 ? 35.051 2.921 -11.061 1.00 66.25 218 MET A N 1
ATOM 1707 C CA . MET A 1 218 ? 35.258 1.672 -10.324 1.00 66.25 218 MET A CA 1
ATOM 1708 C C . MET A 1 218 ? 36.636 1.040 -10.573 1.00 66.25 218 MET A C 1
ATOM 1710 O O . MET A 1 218 ? 37.030 0.153 -9.821 1.00 66.25 218 MET A O 1
ATOM 1714 N N . GLY A 1 219 ? 37.421 1.588 -11.510 1.00 61.81 219 GLY A N 1
ATOM 1715 C CA . GLY A 1 219 ? 38.867 1.352 -11.596 1.00 61.81 219 GLY A CA 1
ATOM 1716 C C . GLY A 1 219 ? 39.267 -0.013 -12.155 1.00 61.81 219 GLY A C 1
ATOM 1717 O O . GLY A 1 219 ? 40.383 -0.464 -11.889 1.00 61.81 219 GLY A O 1
ATOM 1718 N N . TRP A 1 220 ? 38.364 -0.642 -12.904 1.00 56.28 220 TRP A N 1
ATOM 1719 C CA . TRP A 1 220 ? 38.631 -1.769 -13.796 1.00 56.28 220 TRP A CA 1
ATOM 1720 C C . TRP A 1 220 ? 38.708 -1.292 -15.244 1.00 56.28 220 TRP A C 1
ATOM 1722 O O . TRP A 1 220 ? 37.927 -0.377 -15.599 1.00 56.28 220 TRP A O 1
#

Sequence (220 aa):
MAYSTNFKIPLILALGIGEAILIMVLGSGMISIMGDSSDPALWDGKFLWFTIHMTDSSFQKAWLIFFRAVAGVTLMLSFASSTPIPHLAHALRSIKCPIEICELIVLIYRYAFLLLERFLVMLDAAQCRLGYNGTKTAIKSYAGAMTGTFIFSLELGEKSEAALACRNYQGYFPIYRMPRSLGWQWIALSVACIVALYFAGEYTEGWIDMTEIFAPYMGW